Protein AF-A0A959RFS2-F1 (afdb_monomer_lite)

Radius of gyration: 27.94 Å; chains: 1; bounding box: 86×37×96 Å

Sequence (293 aa):
MKIFIYIFVFTWFYTNIFSKDNPEEFFAKGEKYYQEGNYKKAYSVFEKFLKKFPNDEGYPKAFYNTGIISLKISDTIKAESIFKNILNSNFNDLEGSGKDIMDNPYTLYKHNSSRILSEIYFNRKNYNKALDYLKISDEKFKFYADCANAAVEYDIETAISFSKCYSALGDTNKAIEVLMPYVFPVLFGGVKEAVNNLVPLLKSKYGEDEFKKEVKLMIDNIYFDKDYKKVFTKLFEKPILFKFNLDLDDMIFEGKINKNAVTEEEIKEYVKNKIQGYYFYRLANGAPEEHYK

Foldseek 3Di:
DVVVVVVVVVVVVVVPPDPPDDLVVLQVQLLVCVVVVVLVSSLVSLVVSCVVPVPDPCNLVSLLVNLVSCVSVVVLVVNLVSLVVQLVDPDDQADQQLPGPGDARTVLSNLVSLQVQLVSCVVVLVLVSSVVSLCCNPPPSDDDHPDPQVVVQVLLVSLCSQLSSCVSVVNLVSSLVSLVQLLFDPPYPNSLVSLVSNLVSLCVVQNLVVQLVQLVQFLVAWDAPPVNQWIWGDRPNHIHIDNDRPPVVVCVVVVQADPVDDDPVSVSVVVSVVSCLTPNSCVSVPHDPPPRD

Secondary structure (DSSP, 8-state):
--HHHHHHHHHHSSTTS--PPPHHHHHHHHHHHHHTT-HHHHHHHHHHHHHH-TTSTTHHHHHHHHHHHHHHTT-HHHHHHHHHHHHTS---TTSS---SSS-SSS--HHHHHHHHHHHHHHHTT-HHHHHHHHHIIIIIS----SSHHHHHHHHHHHHHHHHHHHHHTT-HHHHHHHHGGGSS--SSTTHHHHHHHHHHHHHHHH-HHHHHHHHHHHHH--EE-TTS--EEEEETTEEEEE-----HHHHHHTT-S-TT---HHHHHHHHHHHHHHSHHHHHHTT--GGG--

Structure (mmCIF, N/CA/C/O backbone):
data_AF-A0A959RFS2-F1
#
_entry.id   AF-A0A959RFS2-F1
#
loop_
_atom_site.group_PDB
_atom_site.id
_atom_site.type_symbol
_atom_site.label_atom_id
_atom_site.label_alt_id
_atom_site.label_comp_id
_atom_site.label_asym_id
_atom_site.label_entity_id
_atom_site.label_seq_id
_atom_site.pdbx_PDB_ins_code
_atom_site.Cartn_x
_atom_site.Cartn_y
_atom_site.Cartn_z
_atom_site.occupancy
_atom_site.B_iso_or_equiv
_atom_site.auth_seq_id
_atom_site.auth_comp_id
_atom_site.auth_asym_id
_atom_site.auth_atom_id
_atom_site.pdbx_PDB_model_num
ATOM 1 N N . MET A 1 1 ? 61.882 2.240 -48.862 1.00 53.94 1 MET A N 1
ATOM 2 C CA . MET A 1 1 ? 61.172 3.441 -48.357 1.00 53.94 1 MET A CA 1
ATOM 3 C C . MET A 1 1 ? 59.640 3.390 -48.479 1.00 53.94 1 MET A C 1
ATOM 5 O O . MET A 1 1 ? 58.987 4.065 -47.702 1.00 53.94 1 MET A O 1
ATOM 9 N N . LYS A 1 2 ? 59.033 2.587 -49.376 1.00 50.31 2 LYS A N 1
ATOM 10 C CA . LYS A 1 2 ? 57.557 2.477 -49.496 1.00 50.31 2 LYS A CA 1
ATOM 11 C C . LYS A 1 2 ? 56.881 1.449 -48.565 1.00 50.31 2 LYS A C 1
ATOM 13 O O . LYS A 1 2 ? 55.684 1.548 -48.342 1.00 50.31 2 LYS A O 1
ATOM 18 N N . ILE A 1 3 ? 57.633 0.508 -47.985 1.00 51.16 3 ILE A N 1
ATOM 19 C CA . ILE A 1 3 ? 57.099 -0.528 -47.071 1.00 51.16 3 ILE A CA 1
ATOM 20 C C . ILE A 1 3 ? 56.907 0.002 -45.636 1.00 51.16 3 ILE A C 1
ATOM 22 O O . ILE A 1 3 ? 55.970 -0.392 -44.952 1.00 51.16 3 ILE A O 1
ATOM 26 N N . PHE A 1 4 ? 57.720 0.972 -45.205 1.00 45.00 4 PHE A N 1
ATOM 27 C CA . PHE A 1 4 ? 57.617 1.564 -43.862 1.00 45.00 4 PHE A CA 1
ATOM 28 C C . PHE A 1 4 ? 56.397 2.485 -43.677 1.00 45.00 4 PHE A C 1
ATOM 30 O O . PHE A 1 4 ? 55.923 2.644 -42.558 1.00 45.00 4 PHE A O 1
ATOM 37 N N . ILE A 1 5 ? 55.848 3.044 -44.762 1.00 50.84 5 ILE A N 1
ATOM 38 C CA . ILE A 1 5 ? 54.656 3.910 -44.707 1.00 50.84 5 ILE A CA 1
ATOM 39 C C . ILE A 1 5 ? 53.376 3.080 -44.505 1.00 50.84 5 ILE A C 1
ATOM 41 O O . ILE A 1 5 ? 52.460 3.527 -43.823 1.00 50.84 5 ILE A O 1
ATOM 45 N N . TYR A 1 6 ? 53.326 1.840 -45.003 1.00 47.84 6 TYR A N 1
ATOM 46 C CA . TYR A 1 6 ? 52.157 0.970 -44.821 1.00 47.84 6 TYR A CA 1
ATOM 47 C C . TYR A 1 6 ? 52.022 0.429 -43.392 1.00 47.84 6 TYR A C 1
ATOM 49 O O . TYR A 1 6 ? 50.905 0.288 -42.905 1.00 47.84 6 TYR A O 1
ATOM 57 N N . ILE A 1 7 ? 53.135 0.197 -42.690 1.00 50.34 7 ILE A N 1
ATOM 58 C CA . ILE A 1 7 ? 53.109 -0.275 -41.295 1.00 50.34 7 ILE A CA 1
ATOM 59 C C . ILE A 1 7 ? 52.640 0.840 -40.343 1.00 50.34 7 ILE A C 1
ATOM 61 O O . ILE A 1 7 ? 51.939 0.561 -39.375 1.00 50.34 7 ILE A O 1
ATOM 65 N N . PHE A 1 8 ? 52.932 2.109 -40.652 1.00 46.00 8 PHE A N 1
ATOM 66 C CA . PHE A 1 8 ? 52.516 3.246 -39.821 1.00 46.00 8 PHE A CA 1
ATOM 67 C C . PHE A 1 8 ? 51.038 3.639 -40.001 1.00 46.00 8 PHE A C 1
ATOM 69 O O . PHE A 1 8 ? 50.417 4.151 -39.075 1.00 46.00 8 PHE A O 1
ATOM 76 N N . VAL A 1 9 ? 50.437 3.355 -41.162 1.00 48.47 9 VAL A N 1
ATOM 77 C CA . VAL A 1 9 ? 48.984 3.528 -41.372 1.00 48.47 9 VAL A CA 1
ATOM 78 C C . VAL A 1 9 ? 48.189 2.364 -40.759 1.00 48.47 9 VAL A C 1
ATOM 80 O O . VAL A 1 9 ? 47.038 2.542 -40.367 1.00 48.47 9 VAL A O 1
ATOM 83 N N . PHE A 1 10 ? 48.812 1.193 -40.584 1.00 46.19 10 PHE A N 1
ATOM 84 C CA . PHE A 1 10 ? 48.167 0.032 -39.966 1.00 46.19 10 PHE A CA 1
ATOM 85 C C . PHE A 1 10 ? 48.081 0.125 -38.434 1.00 46.19 10 PHE A C 1
ATOM 87 O O . PHE A 1 10 ? 47.145 -0.407 -37.846 1.00 46.19 10 PHE A O 1
ATOM 94 N N . THR A 1 11 ? 48.987 0.846 -37.766 1.00 48.50 11 THR A N 1
ATOM 95 C CA . THR A 1 11 ? 48.913 1.062 -36.308 1.00 48.50 11 THR A CA 1
ATOM 96 C C . THR A 1 11 ? 48.027 2.243 -35.902 1.00 48.50 11 THR A C 1
ATOM 98 O O . THR A 1 11 ? 47.567 2.279 -34.764 1.00 48.50 11 THR A O 1
ATOM 101 N N . TRP A 1 12 ? 47.702 3.164 -36.818 1.00 43.41 12 TRP A N 1
ATOM 102 C CA . TRP A 1 12 ? 46.775 4.276 -36.543 1.00 43.41 12 TRP A CA 1
ATOM 103 C C . TRP A 1 12 ? 45.292 3.911 -36.732 1.00 43.41 12 TRP A C 1
ATOM 105 O O . TRP A 1 12 ? 44.413 4.612 -36.235 1.00 43.41 12 TRP A O 1
ATOM 115 N N . PHE A 1 13 ? 45.005 2.775 -37.379 1.00 44.03 13 PHE A N 1
ATOM 116 C CA . PHE A 1 13 ? 43.647 2.226 -37.480 1.00 44.03 13 PHE A CA 1
ATOM 117 C C . PHE A 1 13 ? 43.274 1.247 -36.355 1.00 44.03 13 PHE A C 1
ATOM 119 O O . PHE A 1 13 ? 42.097 0.931 -36.204 1.00 44.03 13 PHE A O 1
ATOM 126 N N . TYR A 1 14 ? 44.226 0.806 -35.524 1.00 47.19 14 TYR A N 1
ATOM 127 C CA . TYR A 1 14 ? 43.937 -0.115 -34.414 1.00 47.19 14 TYR A CA 1
ATOM 128 C C . TYR A 1 14 ? 43.588 0.570 -33.089 1.00 47.19 14 TYR A C 1
ATOM 130 O O . TYR A 1 14 ? 42.998 -0.068 -32.223 1.00 47.19 14 TYR A O 1
ATOM 138 N N . THR A 1 15 ? 43.874 1.861 -32.917 1.00 46.16 15 THR A N 1
ATOM 139 C CA . THR A 1 15 ? 43.533 2.574 -31.672 1.00 46.16 15 THR A CA 1
ATOM 140 C C . THR A 1 15 ? 42.135 3.199 -31.675 1.00 46.16 15 THR A C 1
ATOM 142 O O . THR A 1 15 ? 41.775 3.869 -30.714 1.00 46.16 15 THR A O 1
ATOM 145 N N . ASN A 1 16 ? 41.322 2.957 -32.713 1.00 51.84 16 ASN A N 1
ATOM 146 C CA . ASN A 1 16 ? 39.941 3.456 -32.812 1.00 51.84 16 ASN A CA 1
ATOM 147 C C . ASN A 1 16 ? 38.870 2.356 -32.912 1.00 51.84 16 ASN A C 1
ATOM 149 O O . ASN A 1 16 ? 37.719 2.649 -33.231 1.00 51.84 16 ASN A O 1
ATOM 153 N N . ILE A 1 17 ? 39.205 1.088 -32.659 1.00 49.59 17 ILE A N 1
ATOM 154 C CA . ILE A 1 17 ? 38.281 -0.022 -32.913 1.00 49.59 17 ILE A CA 1
ATOM 155 C C . ILE A 1 17 ? 38.055 -0.821 -31.620 1.00 49.59 17 ILE A C 1
ATOM 157 O O . ILE A 1 17 ? 38.876 -1.632 -31.207 1.00 49.59 17 ILE A O 1
ATOM 161 N N . PHE A 1 18 ? 36.888 -0.540 -31.025 1.00 49.00 18 PHE A N 1
ATOM 162 C CA . PHE A 1 18 ? 36.245 -1.131 -29.843 1.00 49.00 18 PHE A CA 1
ATOM 163 C C . PHE A 1 18 ? 36.788 -0.707 -28.470 1.00 49.00 18 PHE A C 1
ATOM 165 O O . PHE A 1 18 ? 37.430 -1.486 -27.770 1.00 49.00 18 PHE A O 1
ATOM 172 N N . SER A 1 19 ? 36.358 0.463 -27.975 1.00 55.91 19 SER A N 1
ATOM 173 C CA . SER A 1 19 ? 36.001 0.506 -26.551 1.00 55.91 19 SER A CA 1
ATOM 174 C C . SER A 1 19 ? 34.889 -0.530 -26.368 1.00 55.91 19 SER A C 1
ATOM 176 O O . SER A 1 19 ? 33.782 -0.340 -26.877 1.00 55.91 19 SER A O 1
ATOM 178 N N . LYS A 1 20 ? 35.197 -1.677 -25.758 1.00 73.31 20 LYS A N 1
ATOM 179 C CA . LYS A 1 20 ? 34.189 -2.690 -25.435 1.00 73.31 20 LYS A CA 1
ATOM 180 C C . LYS A 1 20 ? 33.104 -1.987 -24.618 1.00 73.31 20 LYS A C 1
ATOM 182 O O . LYS A 1 20 ? 33.427 -1.422 -23.579 1.00 73.31 20 LYS A O 1
ATOM 187 N N . ASP A 1 21 ? 31.868 -1.947 -25.122 1.00 82.94 21 ASP A N 1
ATOM 188 C CA . ASP A 1 21 ? 30.769 -1.311 -24.393 1.00 82.94 21 ASP A CA 1
ATOM 189 C C . ASP A 1 21 ? 30.720 -1.900 -22.972 1.00 82.94 21 ASP A C 1
ATOM 191 O O . ASP A 1 21 ? 30.699 -3.125 -22.817 1.00 82.94 21 ASP A O 1
ATOM 195 N N . ASN A 1 22 ? 30.723 -1.039 -21.954 1.00 90.00 22 ASN A N 1
ATOM 196 C CA . ASN A 1 22 ? 30.722 -1.449 -20.554 1.00 90.00 22 ASN A CA 1
ATOM 197 C C . ASN A 1 22 ? 29.287 -1.384 -19.985 1.00 90.00 22 ASN A C 1
ATOM 199 O O . ASN A 1 22 ? 28.716 -0.289 -19.958 1.00 90.00 22 ASN A O 1
ATOM 203 N N . PRO A 1 23 ? 28.691 -2.507 -19.537 1.00 93.50 23 PRO A N 1
ATOM 204 C CA . PRO A 1 23 ? 27.371 -2.519 -18.903 1.00 93.50 23 PRO A CA 1
ATOM 205 C C . PRO A 1 23 ? 27.237 -1.489 -17.777 1.00 93.50 23 PRO A C 1
ATOM 207 O O . PRO A 1 23 ? 26.264 -0.734 -17.750 1.00 93.50 23 PRO A O 1
ATOM 210 N N . GLU A 1 24 ? 28.247 -1.384 -16.913 1.00 92.56 24 GLU A N 1
ATOM 211 C CA . GLU A 1 24 ? 28.250 -0.482 -15.758 1.00 92.56 24 GLU A CA 1
ATOM 212 C C . GLU A 1 24 ? 28.134 0.992 -16.182 1.00 92.56 24 GLU A C 1
ATOM 214 O O . GLU A 1 24 ? 27.333 1.747 -15.631 1.00 92.56 24 GLU A O 1
ATOM 219 N N . GLU A 1 25 ? 28.847 1.398 -17.238 1.00 93.81 25 GLU A N 1
ATOM 220 C CA . GLU A 1 25 ? 28.769 2.764 -17.774 1.00 93.81 25 GLU A CA 1
ATOM 221 C C . GLU A 1 25 ? 27.387 3.087 -18.345 1.00 93.81 25 GLU A C 1
ATOM 223 O O . GLU A 1 25 ? 26.877 4.198 -18.174 1.00 93.81 25 GLU A O 1
ATOM 228 N N . PHE A 1 26 ? 26.761 2.128 -19.035 1.00 94.88 26 PHE A N 1
ATOM 229 C CA . PHE A 1 26 ? 25.394 2.296 -19.525 1.00 94.88 26 PHE A CA 1
ATOM 230 C C . PHE A 1 26 ? 24.415 2.430 -18.361 1.00 94.88 26 PHE A C 1
ATOM 232 O O . PHE A 1 26 ? 23.542 3.299 -18.403 1.00 94.88 26 PHE A O 1
ATOM 239 N N . PHE A 1 27 ? 24.575 1.608 -17.327 1.00 93.81 27 PHE A N 1
ATOM 240 C CA . PHE A 1 27 ? 23.719 1.627 -16.152 1.00 93.81 27 PHE A CA 1
ATOM 241 C C . PHE A 1 27 ? 23.809 2.971 -15.417 1.00 93.81 27 PHE A C 1
ATOM 243 O O . PHE A 1 27 ? 22.811 3.690 -15.328 1.00 93.81 27 PHE A O 1
ATOM 250 N N . ALA A 1 28 ? 25.022 3.379 -15.029 1.00 94.38 28 ALA A N 1
ATOM 251 C CA . ALA A 1 28 ? 25.282 4.638 -14.330 1.00 94.38 28 ALA A CA 1
ATOM 252 C C . ALA A 1 28 ? 24.814 5.860 -15.137 1.00 94.38 28 ALA A C 1
ATOM 254 O O . ALA A 1 28 ? 24.261 6.822 -14.598 1.00 94.38 28 ALA A O 1
ATOM 255 N N . LYS A 1 29 ? 24.972 5.831 -16.467 1.00 96.38 29 LYS A N 1
ATOM 256 C CA . LYS A 1 29 ? 24.465 6.893 -17.346 1.00 96.38 29 LYS A CA 1
ATOM 257 C C . LYS A 1 29 ? 22.937 6.961 -17.358 1.00 96.38 29 LYS A C 1
ATOM 259 O O . LYS A 1 29 ? 22.380 8.059 -17.419 1.00 96.38 29 LYS A O 1
ATOM 264 N N . GLY A 1 30 ? 22.262 5.813 -17.337 1.00 96.12 30 GLY A N 1
ATOM 265 C CA . GLY A 1 30 ? 20.807 5.734 -17.240 1.00 96.12 30 GLY A CA 1
ATOM 266 C C . GLY A 1 30 ? 20.296 6.340 -15.934 1.00 96.12 30 GLY A C 1
ATOM 267 O O . GLY A 1 30 ? 19.391 7.175 -15.961 1.00 96.12 30 GLY A O 1
ATOM 268 N N . GLU A 1 31 ? 20.924 5.988 -14.813 1.00 94.50 31 GLU A N 1
ATOM 269 C CA . GLU A 1 31 ? 20.594 6.513 -13.482 1.00 94.50 31 GLU A CA 1
ATOM 270 C C . GLU A 1 31 ? 20.847 8.008 -13.363 1.00 94.50 31 GLU A C 1
ATOM 272 O O . GLU A 1 31 ? 19.974 8.741 -12.901 1.00 94.50 31 GLU A O 1
ATOM 277 N N . LYS A 1 32 ? 21.986 8.491 -13.868 1.00 96.00 32 LYS A N 1
ATOM 278 C CA . LYS A 1 32 ? 22.279 9.924 -13.903 1.00 96.00 32 LYS A CA 1
ATOM 279 C C . LYS A 1 32 ? 21.185 10.698 -14.637 1.00 96.00 32 LYS A C 1
ATOM 281 O O . LYS A 1 32 ? 20.670 11.682 -14.114 1.00 96.00 32 LYS A O 1
ATOM 286 N N . TYR A 1 33 ? 20.776 10.240 -15.823 1.00 97.94 33 TYR A N 1
ATOM 287 C CA . TYR A 1 33 ? 19.675 10.892 -16.534 1.00 97.94 33 TYR A CA 1
ATOM 288 C C . TYR A 1 33 ? 18.350 10.811 -15.778 1.00 97.94 33 TYR A C 1
ATOM 290 O O . TYR A 1 33 ? 17.553 11.740 -15.882 1.00 97.94 33 TYR A O 1
ATOM 298 N N . TYR A 1 34 ? 18.094 9.730 -15.040 1.00 96.12 34 TYR A N 1
ATOM 299 C CA . TYR A 1 34 ? 16.904 9.623 -14.202 1.00 96.12 34 TYR A CA 1
ATOM 300 C C . TYR A 1 34 ? 16.919 10.650 -13.063 1.00 96.12 34 TYR A C 1
ATOM 302 O O . TYR A 1 34 ? 15.935 11.366 -12.889 1.00 96.12 34 TYR A O 1
ATOM 310 N N . GLN A 1 35 ? 18.040 10.772 -12.346 1.00 94.75 35 GLN A N 1
ATOM 311 C CA . GLN A 1 35 ? 18.232 11.733 -11.252 1.00 94.75 35 GLN A CA 1
ATOM 312 C C . GLN A 1 35 ? 18.125 13.188 -11.732 1.00 94.75 35 GLN A C 1
ATOM 314 O O . GLN A 1 35 ? 17.550 14.028 -11.048 1.00 94.75 35 GLN A O 1
ATOM 319 N N . GLU A 1 36 ? 18.598 13.481 -12.947 1.00 97.12 36 GLU A N 1
ATOM 320 C CA . GLU A 1 36 ? 18.431 14.783 -13.613 1.00 97.12 36 GLU A CA 1
ATOM 321 C C . GLU A 1 36 ? 16.986 15.042 -14.105 1.00 97.12 36 GLU A C 1
ATOM 323 O O . GLU A 1 36 ? 16.716 16.067 -14.733 1.00 97.12 36 GLU A O 1
ATOM 328 N N . GLY A 1 37 ? 16.051 14.105 -13.898 1.00 96.44 37 GLY A N 1
ATOM 329 C CA . GLY A 1 37 ? 14.672 14.180 -14.393 1.00 96.44 37 GLY A CA 1
ATOM 330 C C . GLY A 1 37 ? 14.541 13.990 -15.910 1.00 96.44 37 GLY A C 1
ATOM 331 O O . GLY A 1 37 ? 13.466 14.166 -16.487 1.00 96.44 37 GLY A O 1
ATOM 332 N N . ASN A 1 38 ? 15.621 13.608 -16.596 1.00 98.12 38 ASN A N 1
ATOM 333 C CA . ASN A 1 38 ? 15.653 13.396 -18.038 1.00 98.12 38 ASN A CA 1
ATOM 334 C C . ASN A 1 38 ? 15.189 11.983 -18.423 1.00 98.12 38 ASN A C 1
ATOM 336 O O . ASN A 1 38 ? 15.914 11.195 -19.038 1.00 98.12 38 ASN A O 1
ATOM 340 N N . TYR A 1 39 ? 13.940 11.667 -18.081 1.00 97.81 39 TYR A N 1
ATOM 341 C CA . TYR A 1 39 ? 13.386 10.317 -18.180 1.00 97.81 39 TYR A CA 1
ATOM 342 C C . TYR A 1 39 ? 13.433 9.726 -19.594 1.00 97.81 39 TYR A C 1
ATOM 344 O O . TYR A 1 39 ? 13.711 8.543 -19.751 1.00 97.81 39 TYR A O 1
ATOM 352 N N . LYS A 1 40 ? 13.246 10.532 -20.650 1.00 98.12 40 LYS A N 1
ATOM 353 C CA . LYS A 1 40 ? 13.347 10.048 -22.042 1.00 98.12 40 LYS A CA 1
ATOM 354 C C . LYS A 1 40 ? 14.772 9.618 -22.410 1.00 98.12 40 LYS A C 1
ATOM 356 O O . LYS A 1 40 ? 14.946 8.625 -23.117 1.00 98.12 40 LYS A O 1
ATOM 361 N N . LYS A 1 41 ? 15.796 10.340 -21.936 1.00 98.25 41 LYS A N 1
ATOM 362 C CA . LYS A 1 41 ? 17.196 9.940 -22.147 1.00 98.25 41 LYS A CA 1
ATOM 363 C C . LYS A 1 41 ? 17.550 8.720 -21.306 1.00 98.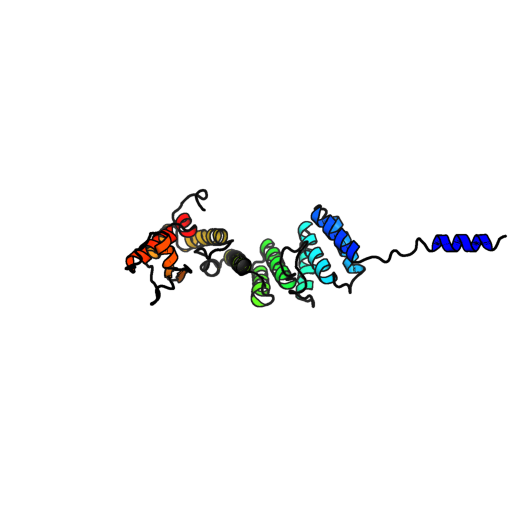25 41 LYS A C 1
ATOM 365 O O . LYS A 1 41 ? 18.147 7.797 -21.852 1.00 98.25 41 LYS A O 1
ATOM 370 N N . ALA A 1 42 ? 17.128 8.681 -20.040 1.00 98.06 42 ALA A N 1
ATOM 371 C CA . ALA A 1 42 ? 17.293 7.512 -19.175 1.00 98.06 42 ALA A CA 1
ATOM 372 C C . ALA A 1 42 ? 16.686 6.262 -19.828 1.00 98.06 42 ALA A C 1
ATOM 374 O O . ALA A 1 42 ? 17.368 5.255 -20.004 1.00 98.06 42 ALA A O 1
ATOM 375 N N . TYR A 1 43 ? 15.445 6.381 -20.308 1.00 98.06 43 TYR A N 1
ATOM 376 C CA . TYR A 1 43 ? 14.738 5.342 -21.047 1.00 98.06 43 TYR A CA 1
ATOM 377 C C . TYR A 1 43 ? 15.551 4.845 -22.255 1.00 98.06 43 TYR A C 1
ATOM 379 O O . TYR A 1 43 ? 15.781 3.647 -22.403 1.00 98.06 43 TYR A O 1
ATOM 387 N N . SER A 1 44 ? 16.051 5.758 -23.099 1.00 98.06 44 SER A N 1
ATOM 388 C CA . SER A 1 44 ? 16.858 5.380 -24.266 1.00 98.06 44 SER A CA 1
ATOM 389 C C . SER A 1 44 ? 18.161 4.665 -23.893 1.00 98.06 44 SER A C 1
ATOM 391 O O . SER A 1 44 ? 18.613 3.807 -24.655 1.00 98.06 44 SER A O 1
ATOM 393 N N . VAL A 1 45 ? 18.785 5.025 -22.769 1.00 98.06 45 VAL A N 1
ATOM 394 C CA . VAL A 1 45 ? 20.022 4.391 -22.301 1.00 98.06 45 VAL A CA 1
ATOM 395 C C . VAL A 1 45 ? 19.741 2.987 -21.769 1.00 98.06 45 VAL A C 1
ATOM 397 O O . VAL A 1 45 ? 20.400 2.047 -22.213 1.00 98.06 45 VAL A O 1
ATOM 400 N N . PHE A 1 46 ? 18.729 2.816 -20.915 1.00 97.69 46 PHE A N 1
ATOM 401 C CA . PHE A 1 46 ? 18.362 1.494 -20.405 1.00 97.69 46 PHE A CA 1
ATOM 402 C C . PHE A 1 46 ? 17.837 0.565 -21.506 1.00 97.69 46 PHE A C 1
ATOM 404 O O . PHE A 1 46 ? 18.192 -0.609 -21.527 1.00 97.69 46 PHE A O 1
ATOM 411 N N . GLU A 1 47 ? 17.099 1.067 -22.500 1.00 97.62 47 GLU A N 1
ATOM 412 C CA . GLU A 1 47 ? 16.687 0.229 -23.634 1.00 97.62 47 GLU A CA 1
ATOM 413 C C . GLU A 1 47 ? 17.897 -0.282 -24.441 1.00 97.62 47 GLU A C 1
ATOM 415 O O . GLU A 1 47 ? 17.905 -1.420 -24.914 1.00 97.62 47 GLU A O 1
ATOM 420 N N . LYS A 1 48 ? 18.954 0.533 -24.577 1.00 97.38 48 LYS A N 1
ATOM 421 C CA . LYS A 1 48 ? 20.217 0.095 -25.193 1.00 97.38 48 LYS A CA 1
ATOM 422 C C . LYS A 1 48 ? 20.946 -0.925 -24.323 1.00 97.38 48 LYS A C 1
ATOM 424 O O . LYS A 1 48 ? 21.451 -1.896 -24.881 1.00 97.38 48 LYS A O 1
ATOM 429 N N . PHE A 1 49 ? 20.972 -0.730 -23.004 1.00 97.31 49 PHE A N 1
ATOM 430 C CA . PHE A 1 49 ? 21.540 -1.693 -22.058 1.00 97.31 49 PHE A CA 1
ATOM 431 C C . PHE A 1 49 ? 20.878 -3.067 -22.230 1.00 97.31 49 PHE A C 1
ATOM 433 O O . PHE A 1 49 ? 21.561 -4.041 -22.529 1.00 97.31 49 PHE A O 1
ATOM 440 N N . LEU A 1 50 ? 19.543 -3.125 -22.172 1.00 97.31 50 LEU A N 1
ATOM 441 C CA . LEU A 1 50 ? 18.771 -4.370 -22.279 1.00 97.31 50 LEU A CA 1
ATOM 442 C C . LEU A 1 50 ? 18.990 -5.108 -23.608 1.00 97.31 50 LEU A C 1
ATOM 444 O O . LEU A 1 50 ? 18.893 -6.331 -23.660 1.00 97.31 50 LEU A O 1
ATOM 448 N N . LYS A 1 51 ? 19.283 -4.375 -24.689 1.00 97.12 51 LYS A N 1
ATOM 449 C CA . LYS A 1 51 ? 19.588 -4.950 -26.008 1.00 97.12 51 LYS A CA 1
ATOM 450 C C . LYS A 1 51 ? 21.027 -5.451 -26.122 1.00 97.12 51 LYS A C 1
ATOM 452 O O . LYS A 1 51 ? 21.254 -6.480 -26.749 1.00 97.12 51 LYS A O 1
ATOM 457 N N . LYS A 1 52 ? 21.996 -4.708 -25.579 1.00 96.38 52 LYS A N 1
ATOM 458 C CA . LYS A 1 52 ? 23.427 -5.031 -25.695 1.00 96.38 52 LYS A CA 1
ATOM 459 C C . LYS A 1 52 ? 23.883 -6.084 -24.688 1.00 96.38 52 LYS A C 1
ATOM 461 O O . LYS A 1 52 ? 24.787 -6.853 -24.996 1.00 96.38 52 LYS A O 1
ATOM 466 N N . PHE A 1 53 ? 23.252 -6.125 -23.518 1.00 96.25 53 PHE A N 1
ATOM 467 C CA . PHE A 1 53 ? 23.699 -6.911 -22.372 1.00 96.25 53 PHE A CA 1
ATOM 468 C C . PHE A 1 53 ? 22.579 -7.813 -21.817 1.00 96.25 53 PHE A C 1
ATOM 470 O O . PHE A 1 53 ? 22.221 -7.709 -20.647 1.00 96.25 53 PHE A O 1
ATOM 477 N N . PRO A 1 54 ? 21.987 -8.708 -22.635 1.00 96.38 54 PRO A N 1
ATOM 478 C CA . PRO A 1 54 ? 20.831 -9.512 -22.222 1.00 96.38 54 PRO A CA 1
ATOM 479 C C . PRO A 1 54 ? 21.132 -10.554 -21.129 1.00 96.38 54 PRO A C 1
ATOM 481 O O . PRO A 1 54 ? 20.202 -11.045 -20.502 1.00 96.38 54 PRO A O 1
ATOM 484 N N . ASN A 1 55 ? 22.407 -10.895 -20.914 1.00 94.69 55 ASN A N 1
ATOM 485 C CA . ASN A 1 55 ? 22.856 -11.887 -19.926 1.00 94.69 55 ASN A CA 1
ATOM 486 C C . ASN A 1 55 ? 23.630 -11.253 -18.757 1.00 94.69 55 ASN A C 1
ATOM 488 O O . ASN A 1 55 ? 24.298 -11.964 -18.012 1.00 94.69 55 ASN A O 1
ATOM 492 N N . ASP A 1 56 ? 23.621 -9.925 -18.655 1.00 94.69 56 ASP A N 1
ATOM 493 C CA . ASP A 1 56 ? 24.328 -9.201 -17.602 1.00 94.69 56 ASP A CA 1
ATOM 494 C C . ASP A 1 56 ? 23.566 -9.262 -16.275 1.00 94.69 56 ASP A C 1
ATOM 496 O O . ASP A 1 56 ? 22.333 -9.284 -16.261 1.00 94.69 56 ASP A O 1
ATOM 500 N N . GLU A 1 57 ? 24.290 -9.271 -15.158 1.00 91.50 57 GLU A N 1
ATOM 501 C CA . GLU A 1 57 ? 23.696 -9.321 -13.818 1.00 91.50 57 GLU A CA 1
ATOM 502 C C . GLU A 1 57 ? 22.820 -8.098 -13.506 1.00 91.50 57 GLU A C 1
ATOM 504 O O . GLU A 1 57 ? 21.851 -8.205 -12.761 1.00 91.50 57 GLU A O 1
ATOM 509 N N . GLY A 1 58 ? 23.086 -6.949 -14.136 1.00 91.69 58 GLY A N 1
ATOM 510 C CA . GLY A 1 58 ? 22.265 -5.746 -14.032 1.00 91.69 58 GLY A CA 1
ATOM 511 C C . GLY A 1 58 ? 20.980 -5.790 -14.865 1.00 91.69 58 GLY A C 1
ATOM 512 O O . GLY A 1 58 ? 20.172 -4.861 -14.781 1.00 91.69 58 GLY A O 1
ATOM 513 N N . TYR A 1 59 ? 20.751 -6.836 -15.671 1.00 95.25 59 TYR A N 1
ATOM 514 C CA . TYR A 1 59 ? 19.577 -6.939 -16.544 1.00 95.25 59 TYR A CA 1
ATOM 515 C C . TYR A 1 59 ? 18.241 -6.849 -15.792 1.00 95.25 59 TYR A C 1
ATOM 517 O O . TYR A 1 59 ? 17.420 -6.015 -16.190 1.00 95.25 59 TYR A O 1
ATOM 525 N N . PRO A 1 60 ? 17.994 -7.607 -14.700 1.00 95.12 60 PRO A N 1
ATOM 526 C CA . PRO A 1 60 ? 16.753 -7.493 -13.935 1.00 95.12 60 PRO A CA 1
ATOM 527 C C . PRO A 1 60 ? 16.492 -6.066 -13.449 1.00 95.12 60 PRO A C 1
ATOM 529 O O . PRO A 1 60 ? 15.402 -5.518 -13.650 1.00 95.12 60 PRO A O 1
ATOM 532 N N . LYS A 1 61 ? 17.532 -5.420 -12.907 1.00 93.44 61 LYS A N 1
ATOM 533 C CA . LYS A 1 61 ? 17.476 -4.044 -12.405 1.00 93.44 61 LYS A CA 1
ATOM 534 C C . LYS A 1 61 ? 17.191 -3.040 -13.519 1.00 93.44 61 LYS A C 1
ATOM 536 O O . LYS A 1 61 ? 16.288 -2.218 -13.381 1.00 93.44 61 LYS A O 1
ATOM 541 N N . ALA A 1 62 ? 17.894 -3.131 -14.649 1.00 94.94 62 ALA A N 1
ATOM 542 C CA . ALA A 1 62 ? 17.664 -2.272 -15.812 1.00 94.94 62 ALA A CA 1
ATOM 543 C C . ALA A 1 62 ? 16.246 -2.448 -16.374 1.00 94.94 62 ALA A C 1
ATOM 545 O O . ALA A 1 62 ? 15.603 -1.473 -16.779 1.00 94.94 62 ALA A O 1
ATOM 546 N N . PHE A 1 63 ? 15.739 -3.683 -16.385 1.00 97.38 63 PHE A N 1
ATOM 547 C CA . PHE A 1 63 ? 14.417 -4.005 -16.908 1.00 97.38 63 PHE A CA 1
ATOM 548 C C . PHE A 1 63 ? 13.318 -3.413 -16.025 1.00 97.38 63 PHE A C 1
ATOM 550 O O . PHE A 1 63 ? 12.427 -2.725 -16.526 1.00 97.38 63 PHE A O 1
ATOM 557 N N . TYR A 1 64 ? 13.434 -3.581 -14.707 1.00 96.19 64 TYR A N 1
ATOM 558 C CA . TYR A 1 64 ? 12.546 -2.941 -13.740 1.00 96.19 64 TYR A CA 1
ATOM 559 C C . TYR A 1 64 ? 12.606 -1.407 -13.821 1.00 96.19 64 TYR A C 1
ATOM 561 O O . TYR A 1 64 ? 11.566 -0.757 -13.958 1.00 96.19 64 TYR A O 1
ATOM 569 N N . ASN A 1 65 ? 13.810 -0.822 -13.838 1.00 95.25 65 ASN A N 1
ATOM 570 C CA . ASN A 1 65 ? 14.009 0.626 -13.961 1.00 95.25 65 ASN A CA 1
ATOM 571 C C . ASN A 1 65 ? 13.356 1.181 -15.232 1.00 95.25 65 ASN A C 1
ATOM 573 O O . ASN A 1 65 ? 12.750 2.250 -15.206 1.00 95.25 65 ASN A O 1
ATOM 577 N N . THR A 1 66 ? 13.402 0.435 -16.336 1.00 97.31 66 THR A N 1
ATOM 578 C CA . THR A 1 66 ? 12.714 0.803 -17.581 1.00 97.31 66 THR A CA 1
ATOM 579 C C . THR A 1 66 ? 11.194 0.875 -17.391 1.00 97.31 66 THR A C 1
ATOM 581 O O . THR A 1 66 ? 10.553 1.771 -17.945 1.00 97.31 66 THR A O 1
ATOM 584 N N . GLY A 1 67 ? 10.607 -0.009 -16.578 1.00 97.56 67 GLY A N 1
ATOM 585 C CA . GLY A 1 67 ? 9.195 0.045 -16.186 1.00 97.56 67 GLY A CA 1
ATOM 586 C C . GLY A 1 67 ? 8.856 1.304 -15.384 1.00 97.56 67 GLY A C 1
ATOM 587 O O . GLY A 1 67 ? 7.919 2.022 -15.734 1.00 97.56 67 GLY A O 1
ATOM 588 N N . ILE A 1 68 ? 9.667 1.632 -14.373 1.00 96.75 68 ILE A N 1
ATOM 589 C CA . ILE A 1 68 ? 9.507 2.853 -13.559 1.00 96.75 68 ILE A CA 1
ATOM 590 C C . ILE A 1 68 ? 9.629 4.112 -14.418 1.00 96.75 68 ILE A C 1
ATOM 592 O O . ILE A 1 68 ? 8.790 5.011 -14.356 1.00 96.75 68 ILE A O 1
ATOM 596 N N . ILE A 1 69 ? 10.641 4.164 -15.279 1.00 97.25 69 ILE A N 1
ATOM 597 C CA . ILE A 1 69 ? 10.846 5.278 -16.204 1.00 97.25 69 ILE A CA 1
ATOM 598 C C . ILE A 1 69 ? 9.666 5.407 -17.169 1.00 97.25 69 ILE A C 1
ATOM 600 O O . ILE A 1 69 ? 9.243 6.526 -17.457 1.00 97.25 69 ILE A O 1
ATOM 604 N N . SER A 1 70 ? 9.101 4.285 -17.630 1.00 98.12 70 SER A N 1
ATOM 605 C CA . SER A 1 70 ? 7.912 4.279 -18.492 1.00 98.12 70 SER A CA 1
ATOM 606 C C . SER A 1 70 ? 6.716 4.952 -17.806 1.00 98.12 70 SER A C 1
ATOM 608 O O . SER A 1 70 ? 6.019 5.738 -18.446 1.00 98.12 70 SER A O 1
ATOM 610 N N . LEU A 1 71 ? 6.527 4.755 -16.494 1.00 97.25 71 LEU A N 1
ATOM 611 C CA . LEU A 1 71 ? 5.523 5.500 -15.721 1.00 97.25 71 LEU A CA 1
ATOM 612 C C . LEU A 1 71 ? 5.824 7.001 -15.667 1.00 97.25 71 LEU A C 1
ATOM 614 O O . LEU A 1 71 ? 4.922 7.808 -15.876 1.00 97.25 71 LEU A O 1
ATOM 618 N N . LYS A 1 72 ? 7.086 7.392 -15.435 1.00 97.00 72 LYS A N 1
ATOM 619 C CA . LYS A 1 72 ? 7.495 8.810 -15.367 1.00 97.00 72 LYS A CA 1
ATOM 620 C C . LYS A 1 72 ? 7.307 9.564 -16.687 1.00 97.00 72 LYS A C 1
ATOM 622 O O . LYS A 1 72 ? 7.133 10.778 -16.670 1.00 97.00 72 LYS A O 1
ATOM 627 N N . ILE A 1 73 ? 7.321 8.865 -17.823 1.00 97.38 73 ILE A N 1
ATOM 628 C CA . ILE A 1 73 ? 7.001 9.432 -19.147 1.00 97.38 73 ILE A CA 1
ATOM 629 C C . ILE A 1 73 ? 5.537 9.212 -19.565 1.00 97.38 73 ILE A C 1
ATOM 631 O O . ILE A 1 73 ? 5.198 9.457 -20.722 1.00 97.38 73 ILE A O 1
ATOM 635 N N . SER A 1 74 ? 4.682 8.757 -18.644 1.00 96.94 74 SER A N 1
ATOM 636 C CA . SER A 1 74 ? 3.256 8.467 -18.850 1.00 96.94 74 SER A CA 1
ATOM 637 C C . SER A 1 74 ? 2.945 7.351 -19.860 1.00 96.94 74 SER A C 1
ATOM 639 O O . SER A 1 74 ? 1.797 7.197 -20.279 1.00 96.94 74 SER A O 1
ATOM 641 N N . ASP A 1 75 ? 3.925 6.516 -20.216 1.00 97.81 75 ASP A N 1
ATOM 642 C CA . ASP A 1 75 ? 3.723 5.323 -21.043 1.00 97.81 75 ASP A CA 1
ATOM 643 C C . ASP A 1 75 ? 3.280 4.137 -20.171 1.00 97.81 75 ASP A C 1
ATOM 645 O O . ASP A 1 75 ? 4.014 3.182 -19.895 1.00 97.81 75 ASP A O 1
ATOM 649 N N . THR A 1 76 ? 2.038 4.223 -19.689 1.00 97.56 76 THR A N 1
ATOM 650 C CA . THR A 1 76 ? 1.467 3.218 -18.777 1.00 97.56 76 THR A CA 1
ATOM 651 C C . THR A 1 76 ? 1.236 1.860 -19.443 1.00 97.56 76 THR A C 1
ATOM 653 O O . THR A 1 76 ? 1.203 0.846 -18.751 1.00 97.56 76 THR A O 1
ATOM 656 N N . ILE A 1 77 ? 1.084 1.811 -20.773 1.00 98.06 77 ILE A N 1
ATOM 657 C CA . ILE A 1 77 ? 0.924 0.556 -21.527 1.00 98.06 77 ILE A CA 1
ATOM 658 C C . ILE A 1 77 ? 2.240 -0.219 -21.508 1.00 98.06 77 ILE A C 1
ATOM 660 O O . ILE A 1 77 ? 2.264 -1.420 -21.230 1.00 98.06 77 ILE A O 1
ATOM 664 N N . LYS A 1 78 ? 3.350 0.475 -21.759 1.00 98.06 78 LYS A N 1
ATOM 665 C CA . LYS A 1 78 ? 4.677 -0.126 -21.701 1.00 98.06 78 LYS A CA 1
ATOM 666 C C . LYS A 1 78 ? 5.065 -0.537 -20.293 1.00 98.06 78 LYS A C 1
ATOM 668 O O . LYS A 1 78 ? 5.545 -1.654 -20.114 1.00 98.06 78 LYS A O 1
ATOM 673 N N . ALA A 1 79 ? 4.816 0.331 -19.313 1.00 98.38 79 ALA A N 1
ATOM 674 C CA . ALA A 1 79 ? 5.040 0.017 -17.908 1.00 98.38 79 ALA A CA 1
ATOM 675 C C . ALA A 1 79 ? 4.305 -1.273 -17.511 1.00 98.38 79 ALA A C 1
ATOM 677 O O . ALA A 1 79 ? 4.922 -2.208 -17.011 1.00 98.38 79 ALA A O 1
ATOM 678 N N . GLU A 1 80 ? 3.009 -1.373 -17.825 1.00 98.62 80 GLU A N 1
ATOM 679 C CA . GLU A 1 80 ? 2.211 -2.573 -17.562 1.00 98.62 80 GLU A CA 1
ATOM 680 C C . GLU A 1 80 ? 2.811 -3.830 -18.210 1.00 98.62 80 GLU A C 1
ATOM 682 O O . GLU A 1 80 ? 2.906 -4.870 -17.558 1.00 98.62 80 GLU A O 1
ATOM 687 N N . SER A 1 81 ? 3.222 -3.744 -19.479 1.00 98.56 81 SER A N 1
ATOM 688 C CA . SER A 1 81 ? 3.850 -4.865 -20.190 1.00 98.56 81 SER A CA 1
ATOM 689 C C . SER A 1 81 ? 5.139 -5.324 -19.501 1.00 98.56 81 SER A C 1
ATOM 691 O O . SER A 1 81 ? 5.317 -6.514 -19.241 1.00 98.56 81 SER A O 1
ATOM 693 N N . ILE A 1 82 ? 6.011 -4.381 -19.133 1.00 98.56 82 ILE A N 1
ATOM 694 C CA . ILE A 1 82 ? 7.265 -4.661 -18.423 1.00 98.56 82 ILE A CA 1
ATOM 695 C C . ILE A 1 82 ? 6.984 -5.345 -17.085 1.00 98.56 82 ILE A C 1
ATOM 697 O O . ILE A 1 82 ? 7.512 -6.426 -16.834 1.00 98.56 82 ILE A O 1
ATOM 701 N N . PHE A 1 83 ? 6.114 -4.775 -16.251 1.00 98.56 83 PHE A N 1
ATOM 702 C CA . PHE A 1 83 ? 5.829 -5.335 -14.931 1.00 98.56 83 PHE A CA 1
ATOM 703 C C . PHE A 1 83 ? 5.167 -6.715 -15.017 1.00 98.56 83 PHE A C 1
ATOM 705 O O . PHE A 1 83 ? 5.521 -7.606 -14.250 1.00 98.56 83 PHE A O 1
ATOM 712 N N . LYS A 1 84 ? 4.296 -6.960 -16.005 1.00 98.56 84 LYS A N 1
ATOM 713 C CA . LYS A 1 84 ? 3.765 -8.308 -16.275 1.00 98.56 84 LYS A CA 1
ATOM 714 C C . LYS A 1 84 ? 4.853 -9.300 -16.680 1.00 98.56 84 LYS A C 1
ATOM 716 O O . LYS A 1 84 ? 4.790 -10.455 -16.267 1.00 98.56 84 LYS A O 1
ATOM 721 N N . ASN A 1 85 ? 5.843 -8.875 -17.462 1.00 98.44 85 ASN A N 1
ATOM 722 C CA . ASN A 1 85 ? 6.978 -9.730 -17.808 1.00 98.44 85 ASN A CA 1
ATOM 723 C C . ASN A 1 85 ? 7.825 -10.064 -16.573 1.00 98.44 85 ASN A C 1
ATOM 725 O O . ASN A 1 85 ? 8.231 -11.212 -16.422 1.00 98.44 85 ASN A O 1
ATOM 729 N N . ILE A 1 86 ? 8.017 -9.113 -15.654 1.00 97.94 86 ILE A N 1
ATOM 730 C CA . ILE A 1 86 ? 8.723 -9.353 -14.384 1.00 97.94 86 ILE A CA 1
ATOM 731 C C . ILE A 1 86 ? 8.010 -10.412 -13.538 1.00 97.94 86 ILE A C 1
ATOM 733 O O . ILE A 1 86 ? 8.657 -11.318 -13.019 1.00 97.94 86 ILE A O 1
ATOM 737 N N . LEU A 1 87 ? 6.675 -10.377 -13.452 1.00 97.56 87 LEU A N 1
ATOM 738 C CA . LEU A 1 87 ? 5.924 -11.399 -12.706 1.00 97.56 87 LEU A CA 1
ATOM 739 C C . LEU A 1 87 ? 6.112 -12.825 -13.251 1.00 97.56 87 LEU A C 1
ATOM 741 O O . LEU A 1 87 ? 5.933 -13.787 -12.503 1.00 97.56 87 LEU A O 1
ATOM 745 N N . ASN A 1 88 ?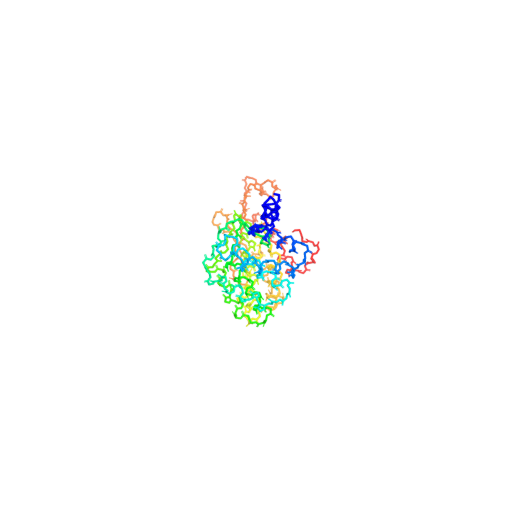 6.470 -12.957 -14.531 1.00 97.12 88 ASN A N 1
ATOM 746 C CA . ASN A 1 88 ? 6.694 -14.232 -15.214 1.00 97.12 88 ASN A CA 1
ATOM 747 C C . ASN A 1 88 ? 8.183 -14.583 -15.383 1.00 97.12 88 ASN A C 1
ATOM 749 O O . ASN A 1 88 ? 8.499 -15.587 -16.018 1.00 97.12 88 ASN A O 1
ATOM 753 N N . SER A 1 89 ? 9.100 -13.768 -14.856 1.00 96.38 89 SER A N 1
ATOM 754 C CA . SER A 1 89 ? 10.540 -13.979 -15.006 1.00 96.38 89 SER A CA 1
ATOM 755 C C . SER A 1 89 ? 11.138 -14.778 -13.843 1.00 96.38 89 SER A C 1
ATOM 757 O O . SER A 1 89 ? 10.520 -14.988 -12.794 1.00 96.38 89 SER A O 1
ATOM 759 N N . ASN A 1 90 ? 12.402 -15.168 -14.004 1.00 94.50 90 ASN A N 1
ATOM 760 C CA . ASN A 1 90 ? 13.209 -15.776 -12.946 1.00 94.50 90 ASN A CA 1
ATOM 761 C C . ASN A 1 90 ? 13.952 -14.737 -12.087 1.00 94.50 90 ASN A C 1
ATOM 763 O O . ASN A 1 90 ? 14.893 -15.103 -11.394 1.00 94.50 90 ASN A O 1
ATOM 767 N N . PHE A 1 91 ? 13.556 -13.457 -12.131 1.00 94.00 91 PHE A N 1
ATOM 768 C CA . PHE A 1 91 ? 14.189 -12.426 -11.303 1.00 94.00 91 PHE A CA 1
ATOM 769 C C . PHE A 1 91 ? 14.030 -12.765 -9.820 1.00 94.00 91 PHE A C 1
ATOM 771 O O . PHE A 1 91 ? 12.983 -13.28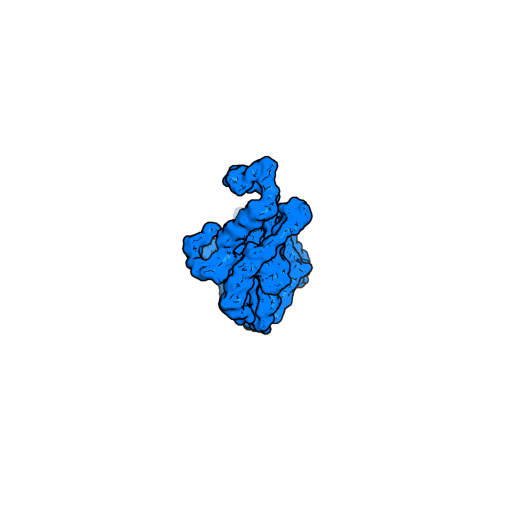3 -9.401 1.00 94.00 91 PHE A O 1
ATOM 778 N N . ASN A 1 92 ? 15.086 -12.493 -9.057 1.00 90.00 92 ASN A N 1
ATOM 779 C CA . ASN A 1 92 ? 15.160 -12.788 -7.638 1.00 90.00 92 ASN A CA 1
ATOM 780 C C . ASN A 1 92 ? 14.778 -11.543 -6.831 1.00 90.00 92 ASN A C 1
ATOM 782 O O . ASN A 1 92 ? 15.503 -10.558 -6.830 1.00 90.00 92 ASN A O 1
ATOM 786 N N . ASP A 1 93 ? 13.655 -11.598 -6.116 1.00 85.12 93 ASP A N 1
ATOM 787 C CA . ASP A 1 93 ? 13.147 -10.471 -5.317 1.00 85.12 93 ASP A CA 1
ATOM 788 C C . ASP A 1 93 ? 14.062 -10.083 -4.143 1.00 85.12 93 ASP A C 1
ATOM 790 O O . ASP A 1 93 ? 13.941 -8.982 -3.611 1.00 85.12 93 ASP A O 1
ATOM 794 N N . LEU A 1 94 ? 14.962 -10.976 -3.722 1.00 84.81 94 LEU A N 1
ATOM 795 C CA . LEU A 1 94 ? 15.844 -10.767 -2.573 1.00 84.81 94 LEU A CA 1
ATOM 796 C C . LEU A 1 94 ? 17.301 -10.497 -2.980 1.00 84.81 94 LEU A C 1
ATOM 798 O O . LEU A 1 94 ? 18.180 -10.501 -2.119 1.00 84.81 94 LEU A O 1
ATOM 802 N N . GLU A 1 95 ? 17.591 -10.303 -4.272 1.00 81.94 95 GLU A N 1
ATOM 803 C CA . GLU A 1 95 ? 18.957 -10.005 -4.714 1.00 81.94 95 GLU A CA 1
ATOM 804 C C . GLU A 1 95 ? 19.325 -8.538 -4.502 1.00 81.94 95 GLU A C 1
ATOM 806 O O . GLU A 1 95 ? 18.520 -7.654 -4.783 1.00 81.94 95 GLU A O 1
ATOM 811 N N . GLY A 1 96 ? 20.564 -8.300 -4.054 1.00 69.88 96 GLY A N 1
ATOM 812 C CA . GLY A 1 96 ? 21.169 -6.973 -3.941 1.00 69.88 96 GLY A CA 1
ATOM 813 C C . GLY A 1 96 ? 20.480 -6.031 -2.950 1.00 69.88 96 GLY A C 1
ATOM 814 O O . GLY A 1 96 ? 19.434 -6.328 -2.379 1.00 69.88 96 GLY A O 1
ATOM 815 N N . SER A 1 97 ? 21.080 -4.853 -2.755 1.00 62.34 97 SER A N 1
ATOM 816 C CA . SER A 1 97 ? 20.355 -3.741 -2.148 1.00 62.34 97 SER A CA 1
ATOM 817 C C . SER A 1 97 ? 19.521 -3.059 -3.219 1.00 62.34 97 SER A C 1
ATOM 819 O O . SER A 1 97 ? 20.080 -2.624 -4.230 1.00 62.34 97 SER A O 1
ATOM 821 N N . GLY A 1 98 ? 18.223 -2.896 -2.989 1.00 59.22 98 GLY A N 1
ATOM 822 C CA . GLY A 1 98 ? 17.339 -2.131 -3.864 1.00 59.22 98 GLY A CA 1
ATOM 823 C C . GLY A 1 98 ? 17.606 -0.627 -3.829 1.00 59.22 98 GLY A C 1
ATOM 824 O O . GLY A 1 98 ? 16.661 0.116 -3.990 1.00 59.22 98 GLY A O 1
ATOM 825 N N . LYS A 1 99 ? 18.843 -0.173 -3.593 1.00 59.19 99 LYS A N 1
ATOM 826 C CA . LYS A 1 99 ? 19.253 1.235 -3.659 1.00 59.19 99 LYS A CA 1
ATOM 827 C C . LYS A 1 99 ? 19.353 1.677 -5.129 1.00 59.19 99 LYS A C 1
ATOM 829 O O . LYS A 1 99 ? 19.528 0.831 -6.014 1.00 59.19 99 LYS A O 1
ATOM 834 N N . ASP A 1 100 ? 19.249 2.988 -5.356 1.00 68.62 100 ASP A N 1
ATOM 835 C CA . ASP A 1 100 ? 19.177 3.730 -6.633 1.00 68.62 100 ASP A CA 1
ATOM 836 C C . ASP A 1 100 ? 17.752 4.166 -7.022 1.00 68.62 100 ASP A C 1
ATOM 838 O O . ASP A 1 100 ? 17.101 4.865 -6.256 1.00 68.62 100 ASP A O 1
ATOM 842 N N . ILE A 1 101 ? 17.255 3.838 -8.224 1.00 75.31 101 ILE A N 1
ATOM 843 C CA . ILE A 1 101 ? 15.870 4.181 -8.628 1.00 75.31 101 ILE A CA 1
ATOM 844 C C . ILE A 1 101 ? 14.838 3.467 -7.739 1.00 75.31 101 ILE A C 1
ATOM 846 O O . ILE A 1 101 ? 13.721 3.956 -7.564 1.00 75.31 101 ILE A O 1
ATOM 850 N N . MET A 1 102 ? 15.210 2.305 -7.203 1.00 68.38 102 MET A N 1
ATOM 851 C CA . MET A 1 102 ? 14.457 1.607 -6.170 1.00 68.38 102 MET A CA 1
ATOM 852 C C . MET A 1 102 ? 14.843 2.204 -4.807 1.00 68.38 102 MET A C 1
ATOM 854 O O . MET A 1 102 ? 15.993 2.584 -4.600 1.00 68.38 102 MET A O 1
ATOM 858 N N . ASP A 1 103 ? 13.874 2.346 -3.907 1.00 59.28 103 ASP A N 1
ATOM 859 C CA . ASP A 1 103 ? 14.067 2.917 -2.568 1.00 59.28 103 ASP A CA 1
ATOM 860 C C . ASP A 1 103 ? 13.710 1.862 -1.512 1.00 59.28 103 ASP A C 1
ATOM 862 O O . ASP A 1 103 ? 12.740 1.988 -0.771 1.00 59.28 103 ASP A O 1
ATOM 866 N N . ASN A 1 104 ? 14.410 0.721 -1.537 1.00 60.88 104 ASN A N 1
ATOM 867 C CA . ASN A 1 104 ? 14.153 -0.386 -0.612 1.00 60.88 104 ASN A CA 1
ATOM 868 C C . ASN A 1 104 ? 15.447 -1.167 -0.295 1.00 60.88 104 ASN A C 1
ATOM 870 O O . ASN A 1 104 ? 16.322 -1.272 -1.161 1.00 60.88 104 ASN A O 1
ATOM 874 N N . PRO A 1 105 ? 15.615 -1.730 0.921 1.00 61.38 105 PRO A N 1
ATOM 875 C CA . PRO A 1 105 ? 16.740 -2.613 1.239 1.00 61.38 105 PRO A CA 1
ATOM 876 C C . PRO A 1 105 ? 16.883 -3.814 0.295 1.00 61.38 105 PRO A C 1
ATOM 878 O O . PRO A 1 105 ? 18.008 -4.255 0.093 1.00 61.38 105 PRO A O 1
ATOM 881 N N . TYR A 1 106 ? 15.805 -4.290 -0.334 1.00 74.44 106 TYR A N 1
ATOM 882 C CA . TYR A 1 106 ? 15.807 -5.371 -1.326 1.00 74.44 106 TYR A CA 1
ATOM 883 C C . TYR A 1 106 ? 15.185 -4.908 -2.642 1.00 74.44 106 TYR A C 1
ATOM 885 O O . TYR A 1 106 ? 14.429 -3.941 -2.692 1.00 74.44 106 TYR A O 1
ATOM 893 N N . THR A 1 107 ? 15.491 -5.600 -3.736 1.00 84.00 107 THR A N 1
ATOM 894 C CA . THR A 1 107 ? 14.963 -5.241 -5.061 1.00 84.00 107 THR A CA 1
ATOM 895 C C . THR A 1 107 ? 13.454 -5.463 -5.181 1.00 84.00 107 THR A C 1
ATOM 897 O O . THR A 1 107 ? 12.767 -4.652 -5.807 1.00 84.00 107 THR A O 1
ATOM 900 N N . LEU A 1 108 ? 12.924 -6.526 -4.560 1.00 91.25 108 LEU A N 1
ATOM 901 C CA . LEU A 1 108 ? 11.493 -6.842 -4.466 1.00 91.25 108 LEU A CA 1
ATOM 902 C C . LEU A 1 108 ? 10.769 -6.720 -5.818 1.00 91.25 108 LEU A C 1
ATOM 904 O O . LEU A 1 108 ? 9.661 -6.190 -5.904 1.00 91.25 108 LEU A O 1
ATOM 908 N N . TYR A 1 109 ? 11.405 -7.177 -6.901 1.00 93.69 109 TYR A N 1
ATOM 909 C CA . TYR A 1 109 ? 10.952 -6.907 -8.264 1.00 93.69 109 TYR A CA 1
ATOM 910 C C . TYR A 1 109 ? 9.501 -7.315 -8.508 1.00 93.69 109 TYR A C 1
ATOM 912 O O . TYR A 1 109 ? 8.719 -6.508 -9.016 1.00 93.69 109 TYR A O 1
ATOM 920 N N . LYS A 1 110 ? 9.112 -8.546 -8.169 1.00 95.88 110 LYS A N 1
ATOM 921 C CA . LYS A 1 110 ? 7.767 -9.075 -8.436 1.00 95.88 110 LYS A CA 1
ATOM 922 C C . LYS A 1 110 ? 6.741 -8.519 -7.463 1.00 95.88 110 LYS A C 1
ATOM 924 O O . LYS A 1 110 ? 5.621 -8.207 -7.881 1.00 95.88 110 LYS A O 1
ATOM 929 N N . HIS A 1 111 ? 7.131 -8.335 -6.207 1.00 94.88 111 HIS A N 1
ATOM 930 C CA . HIS A 1 111 ? 6.337 -7.621 -5.216 1.00 94.88 111 HIS A CA 1
ATOM 931 C C . HIS A 1 111 ? 5.960 -6.211 -5.702 1.00 94.88 111 HIS A C 1
ATOM 933 O O . HIS A 1 111 ? 4.781 -5.909 -5.911 1.00 94.88 111 HIS A O 1
ATOM 939 N N . ASN A 1 112 ? 6.966 -5.380 -5.987 1.00 94.19 112 ASN A N 1
ATOM 940 C CA . ASN A 1 112 ? 6.791 -4.001 -6.431 1.00 94.19 112 ASN A CA 1
ATOM 941 C C . ASN A 1 112 ? 6.070 -3.927 -7.783 1.00 94.19 112 ASN A C 1
ATOM 943 O O . ASN A 1 112 ? 5.184 -3.099 -7.978 1.00 94.19 112 ASN A O 1
ATOM 947 N N . SER A 1 113 ? 6.374 -4.841 -8.711 1.00 97.12 113 SER A N 1
ATOM 948 C CA . SER A 1 113 ? 5.666 -4.934 -9.996 1.00 97.12 113 SER A CA 1
ATOM 949 C C . SER A 1 113 ? 4.175 -5.205 -9.805 1.00 97.12 113 SER A C 1
ATOM 951 O O . SER A 1 113 ? 3.346 -4.587 -10.471 1.00 97.12 113 SER A O 1
ATOM 953 N N . SER A 1 114 ? 3.812 -6.100 -8.884 1.00 97.75 114 SER A N 1
ATOM 954 C CA . SER A 1 114 ? 2.410 -6.388 -8.558 1.00 97.75 114 SER A CA 1
ATOM 955 C C . SER A 1 114 ? 1.737 -5.175 -7.909 1.00 97.75 114 SER A C 1
ATOM 957 O O . SER A 1 114 ? 0.621 -4.815 -8.285 1.00 97.75 114 SER A O 1
ATOM 959 N N . ARG A 1 115 ? 2.443 -4.470 -7.015 1.00 96.94 115 ARG A N 1
ATOM 960 C CA . ARG A 1 115 ? 1.962 -3.227 -6.393 1.00 96.94 115 ARG A CA 1
ATOM 961 C C . ARG A 1 115 ? 1.644 -2.149 -7.425 1.00 96.94 115 ARG A C 1
ATOM 963 O O . ARG A 1 115 ? 0.536 -1.610 -7.432 1.00 96.94 115 ARG A O 1
ATOM 970 N N . ILE A 1 116 ? 2.575 -1.911 -8.339 1.00 97.31 116 ILE A N 1
ATOM 971 C CA . ILE A 1 116 ? 2.434 -0.941 -9.424 1.00 97.31 116 ILE A CA 1
ATOM 972 C C . ILE A 1 116 ? 1.318 -1.347 -10.391 1.00 97.31 116 ILE A C 1
ATOM 974 O O . ILE A 1 116 ? 0.515 -0.510 -10.800 1.00 97.31 116 ILE A O 1
ATOM 978 N N . LEU A 1 117 ? 1.221 -2.629 -10.755 1.00 98.62 117 LEU A N 1
ATOM 979 C CA . LEU A 1 117 ? 0.133 -3.115 -11.605 1.00 98.62 117 LEU A CA 1
ATOM 980 C C . LEU A 1 117 ? -1.228 -2.867 -10.953 1.00 98.62 117 LEU A C 1
ATOM 982 O O . LEU A 1 117 ? -2.145 -2.405 -11.634 1.00 98.62 117 LEU A O 1
ATOM 986 N N . SER A 1 118 ? -1.351 -3.096 -9.644 1.00 98.50 118 SER A N 1
ATOM 987 C CA . SER A 1 118 ? -2.563 -2.741 -8.909 1.00 98.50 118 SER A CA 1
ATOM 988 C C . SER A 1 118 ? -2.907 -1.260 -9.067 1.00 98.50 118 SER A C 1
ATOM 990 O O . SER A 1 118 ? -4.046 -0.935 -9.394 1.00 98.50 118 SER A O 1
ATOM 992 N N . GLU A 1 119 ? -1.941 -0.360 -8.882 1.00 98.06 119 GLU A N 1
ATOM 993 C CA . GLU A 1 119 ? -2.152 1.084 -9.031 1.00 98.06 119 GLU A CA 1
ATOM 994 C C . GLU A 1 119 ? -2.567 1.469 -10.462 1.00 98.06 119 GLU A C 1
ATOM 996 O O . GLU A 1 119 ? -3.543 2.197 -10.655 1.00 98.06 119 GLU A O 1
ATOM 1001 N N . ILE A 1 120 ? -1.899 0.921 -11.486 1.00 98.38 120 ILE A N 1
ATOM 1002 C CA . ILE A 1 120 ? -2.257 1.134 -12.899 1.00 98.38 120 ILE A CA 1
ATOM 1003 C C . ILE A 1 120 ? -3.720 0.747 -13.142 1.00 98.38 120 ILE A C 1
ATOM 1005 O O . ILE A 1 120 ? -4.473 1.498 -13.771 1.00 98.38 120 ILE A O 1
ATOM 1009 N N . TYR A 1 121 ? -4.142 -0.423 -12.658 1.00 98.75 121 TYR A N 1
ATOM 1010 C CA . TYR A 1 121 ? -5.513 -0.895 -12.844 1.00 98.75 121 TYR A CA 1
ATOM 1011 C C . TYR A 1 121 ? -6.527 -0.111 -12.009 1.00 98.75 121 TYR A C 1
ATOM 1013 O O . TYR A 1 121 ? -7.624 0.157 -12.505 1.00 98.75 121 TYR A O 1
ATOM 1021 N N . PHE A 1 122 ? -6.153 0.327 -10.806 1.00 98.50 122 PHE A N 1
ATOM 1022 C CA . PHE A 1 122 ? -6.976 1.195 -9.971 1.00 98.50 122 PHE A CA 1
ATOM 1023 C C . PHE A 1 122 ? -7.248 2.534 -10.666 1.00 98.50 122 PHE A C 1
ATOM 1025 O O . PHE A 1 122 ? -8.403 2.938 -10.802 1.00 98.50 122 PHE A O 1
ATOM 1032 N N . ASN A 1 123 ? -6.208 3.171 -11.212 1.00 97.75 123 ASN A N 1
ATOM 1033 C CA . ASN A 1 123 ? -6.313 4.435 -11.950 1.00 97.75 123 ASN A CA 1
ATOM 1034 C C . ASN A 1 123 ? -7.151 4.300 -13.231 1.00 97.75 123 ASN A C 1
ATOM 1036 O O . ASN A 1 123 ? -7.835 5.236 -13.645 1.00 97.75 123 ASN A O 1
ATOM 1040 N N . ARG A 1 124 ? -7.170 3.108 -13.835 1.00 98.06 124 ARG A N 1
ATOM 1041 C CA . ARG A 1 124 ? -8.058 2.762 -14.960 1.00 98.06 124 ARG A CA 1
ATOM 1042 C C . ARG A 1 124 ? -9.467 2.348 -14.527 1.00 98.06 124 ARG A C 1
ATOM 1044 O O . ARG A 1 124 ? -10.241 1.888 -15.364 1.00 98.06 124 ARG A O 1
ATOM 1051 N N . LYS A 1 125 ? -9.803 2.493 -13.242 1.00 98.38 125 LYS A N 1
ATOM 1052 C CA . LYS A 1 125 ? -11.083 2.101 -12.632 1.00 98.38 125 LYS A CA 1
ATOM 1053 C C . LYS A 1 125 ? -11.414 0.610 -12.767 1.00 98.38 125 LYS A C 1
ATOM 1055 O O . LYS A 1 125 ? -12.563 0.205 -12.620 1.00 98.38 125 LYS A O 1
ATOM 1060 N N . ASN A 1 126 ? -10.414 -0.229 -13.038 1.00 98.50 126 ASN A N 1
ATOM 1061 C CA . ASN A 1 126 ? -10.565 -1.679 -13.049 1.00 98.50 126 ASN A CA 1
ATOM 1062 C C . ASN A 1 126 ? -10.201 -2.239 -11.669 1.00 98.50 126 ASN A C 1
ATOM 1064 O O . ASN A 1 126 ? -9.139 -2.831 -11.467 1.00 98.50 126 ASN A O 1
ATOM 1068 N N . TYR A 1 127 ? -11.094 -2.011 -10.711 1.00 98.50 127 TYR A N 1
ATOM 1069 C CA . TYR A 1 127 ? -10.847 -2.294 -9.298 1.00 98.50 127 TYR A CA 1
ATOM 1070 C C . TYR A 1 127 ? -10.714 -3.788 -8.984 1.00 98.50 127 TYR A C 1
ATOM 1072 O O . TYR A 1 127 ? -9.952 -4.140 -8.092 1.00 98.50 127 TYR A O 1
ATOM 1080 N N . ASN A 1 128 ? -11.368 -4.674 -9.747 1.00 98.50 128 ASN A N 1
ATOM 1081 C CA . ASN A 1 128 ? -11.173 -6.120 -9.590 1.00 98.50 128 ASN A CA 1
ATOM 1082 C C . ASN A 1 128 ? -9.739 -6.530 -9.929 1.00 98.50 128 ASN A C 1
ATOM 1084 O O . ASN A 1 128 ? -9.080 -7.165 -9.116 1.00 98.50 128 ASN A O 1
ATOM 1088 N N . LYS A 1 129 ? -9.209 -6.089 -11.079 1.00 98.44 129 LYS A N 1
ATOM 1089 C CA . LYS A 1 129 ? -7.810 -6.382 -11.422 1.00 98.44 129 LYS A CA 1
ATOM 1090 C C . LYS A 1 129 ? -6.833 -5.720 -10.459 1.00 98.44 129 LYS A C 1
ATOM 1092 O O . LYS A 1 129 ? -5.806 -6.313 -10.147 1.00 98.44 129 LYS A O 1
ATOM 1097 N N . ALA A 1 130 ? -7.139 -4.507 -9.995 1.00 98.69 130 ALA A N 1
ATOM 1098 C CA . ALA A 1 130 ? -6.328 -3.856 -8.972 1.00 98.69 130 ALA A CA 1
ATOM 1099 C C . ALA A 1 130 ? -6.239 -4.730 -7.712 1.00 98.69 130 ALA A C 1
ATOM 1101 O O . ALA A 1 130 ? -5.146 -5.035 -7.240 1.00 98.69 130 ALA A O 1
ATOM 1102 N N . LEU A 1 131 ? -7.390 -5.219 -7.244 1.00 98.31 131 LEU A N 1
ATOM 1103 C CA . LEU A 1 131 ? -7.498 -6.115 -6.101 1.00 98.31 131 LEU A CA 1
ATOM 1104 C C . LEU A 1 131 ? -6.762 -7.450 -6.318 1.00 98.31 131 LEU A C 1
ATOM 1106 O O . LEU A 1 131 ? -6.114 -7.941 -5.397 1.00 98.31 131 LEU A O 1
ATOM 1110 N N . ASP A 1 132 ? -6.819 -8.025 -7.519 1.00 98.19 132 ASP A N 1
ATOM 1111 C CA . ASP A 1 132 ? -6.093 -9.259 -7.841 1.00 98.19 132 ASP A CA 1
ATOM 1112 C C . ASP A 1 132 ? -4.575 -9.059 -7.729 1.00 98.19 132 ASP A C 1
ATOM 1114 O O . ASP A 1 132 ? -3.882 -9.861 -7.105 1.00 98.19 132 ASP A O 1
ATOM 1118 N N . TYR A 1 133 ? -4.047 -7.957 -8.270 1.00 98.56 133 TYR A N 1
ATOM 1119 C CA . TYR A 1 133 ? -2.620 -7.646 -8.160 1.00 98.56 133 TYR A CA 1
ATOM 1120 C C . TYR A 1 133 ? -2.193 -7.276 -6.733 1.00 98.56 133 TYR A C 1
ATOM 1122 O O . TYR A 1 133 ? -1.099 -7.659 -6.321 1.00 98.56 133 TYR A O 1
ATOM 1130 N N . LEU A 1 134 ? -3.064 -6.615 -5.961 1.00 97.00 134 LEU A N 1
ATOM 1131 C CA . LEU A 1 134 ? -2.906 -6.412 -4.515 1.00 97.00 134 LEU A CA 1
ATOM 1132 C C . LEU A 1 134 ? -2.686 -7.735 -3.776 1.00 97.00 134 LEU A C 1
ATOM 1134 O O . LEU A 1 134 ? -1.729 -7.851 -3.013 1.00 97.00 134 LEU A O 1
ATOM 1138 N N . LYS A 1 135 ? -3.527 -8.737 -4.043 1.00 96.81 135 LYS A N 1
ATOM 1139 C CA . LYS A 1 135 ? -3.399 -10.071 -3.441 1.00 96.81 135 LYS A CA 1
ATOM 1140 C C . LYS A 1 135 ? -2.135 -10.784 -3.896 1.00 96.81 135 LYS A C 1
ATOM 1142 O O . LYS A 1 135 ? -1.467 -11.413 -3.090 1.00 96.81 135 LYS A O 1
ATOM 1147 N N . ILE A 1 136 ? -1.750 -10.648 -5.166 1.00 96.25 136 ILE A N 1
ATOM 1148 C CA . ILE A 1 136 ? -0.505 -11.246 -5.667 1.00 96.25 136 ILE A CA 1
ATOM 1149 C C . ILE A 1 136 ? 0.716 -10.699 -4.905 1.00 96.25 136 ILE A C 1
ATOM 1151 O O . ILE A 1 136 ? 1.565 -11.489 -4.493 1.00 96.25 136 ILE A O 1
ATOM 1155 N N . SER A 1 137 ? 0.809 -9.384 -4.678 1.00 94.88 137 SER A N 1
ATOM 1156 C CA . SER A 1 137 ? 1.898 -8.813 -3.862 1.00 94.88 137 SER A CA 1
ATOM 1157 C C . SER A 1 137 ? 1.843 -9.231 -2.392 1.00 94.88 137 SER A C 1
ATOM 1159 O O . SER A 1 137 ? 2.887 -9.365 -1.769 1.00 94.88 137 SER A O 1
ATOM 1161 N N . ASP A 1 138 ? 0.652 -9.425 -1.829 1.00 92.38 138 ASP A N 1
ATOM 1162 C CA . ASP A 1 138 ? 0.488 -9.690 -0.394 1.00 92.38 138 ASP A CA 1
ATOM 1163 C C . ASP A 1 138 ? 0.656 -11.179 -0.040 1.00 92.38 138 ASP A C 1
ATOM 1165 O O . ASP A 1 138 ? 1.252 -11.549 0.969 1.00 92.38 138 ASP A O 1
ATOM 1169 N N . GLU A 1 139 ? 0.184 -12.067 -0.914 1.00 92.06 139 GLU A N 1
ATOM 1170 C CA . GLU A 1 139 ? 0.133 -13.505 -0.650 1.00 92.06 139 GLU A CA 1
ATOM 1171 C C . GLU A 1 139 ? 1.278 -14.263 -1.330 1.00 92.06 139 GLU A C 1
ATOM 1173 O O . GLU A 1 139 ? 1.853 -15.179 -0.734 1.00 92.06 139 GLU A O 1
ATOM 1178 N N . LYS A 1 140 ? 1.618 -13.895 -2.576 1.00 93.75 140 LYS A N 1
ATOM 1179 C CA . LYS A 1 140 ? 2.559 -14.649 -3.420 1.00 93.75 140 LYS A CA 1
ATOM 1180 C C . LYS A 1 140 ? 3.974 -14.080 -3.394 1.00 93.75 140 LYS A C 1
ATOM 1182 O O . LYS A 1 140 ? 4.926 -14.843 -3.251 1.00 93.75 140 LYS A O 1
ATOM 1187 N N . PHE A 1 141 ? 4.120 -12.769 -3.556 1.00 92.12 141 PHE A N 1
ATOM 1188 C CA . PHE A 1 141 ? 5.420 -12.092 -3.590 1.00 92.12 141 PHE A CA 1
ATOM 1189 C C . PHE A 1 141 ? 5.553 -11.186 -2.377 1.00 92.12 141 PHE A C 1
ATOM 1191 O O . PHE A 1 141 ? 5.508 -9.975 -2.521 1.00 92.12 141 PHE A O 1
ATOM 1198 N N . LYS A 1 142 ? 5.629 -11.775 -1.183 1.00 88.94 142 LYS A N 1
ATOM 1199 C CA . LYS A 1 142 ? 5.531 -11.041 0.084 1.00 88.94 142 LYS A CA 1
ATOM 1200 C C . LYS A 1 142 ? 6.587 -9.950 0.216 1.00 88.94 142 LYS A C 1
ATOM 1202 O O . LYS A 1 142 ? 7.735 -10.135 -0.183 1.00 88.94 142 LYS A O 1
ATOM 1207 N N . PHE A 1 143 ? 6.184 -8.843 0.830 1.00 89.69 143 PHE A N 1
ATOM 1208 C CA . PHE A 1 143 ? 7.113 -7.804 1.245 1.00 89.69 143 PHE A CA 1
ATOM 1209 C C . PHE A 1 143 ? 8.114 -8.363 2.256 1.00 89.69 143 PHE A C 1
ATOM 1211 O O . PHE A 1 143 ? 7.750 -9.145 3.138 1.00 89.69 143 PHE A O 1
ATOM 1218 N N . TYR A 1 144 ? 9.368 -7.942 2.136 1.00 86.56 144 TYR A N 1
ATOM 1219 C CA . TYR A 1 144 ? 10.403 -8.246 3.108 1.00 86.56 144 TYR A CA 1
ATOM 1220 C C . TYR A 1 144 ? 11.082 -6.943 3.522 1.00 86.56 144 TYR A C 1
ATOM 1222 O O . TYR A 1 144 ? 11.582 -6.201 2.678 1.00 86.56 144 TYR A O 1
ATOM 1230 N N . ALA A 1 145 ? 11.124 -6.696 4.829 1.00 84.38 145 ALA A N 1
ATOM 1231 C CA . ALA A 1 145 ? 11.848 -5.589 5.435 1.00 84.38 145 ALA A CA 1
ATOM 1232 C C . ALA A 1 145 ? 12.850 -6.108 6.466 1.00 84.38 145 ALA A C 1
ATOM 1234 O O . ALA A 1 145 ? 12.636 -7.131 7.115 1.00 84.38 145 ALA A O 1
ATOM 1235 N N . ASP A 1 146 ? 13.936 -5.362 6.629 1.00 82.12 146 ASP A N 1
ATOM 1236 C CA . ASP A 1 146 ? 14.966 -5.584 7.643 1.00 82.12 146 ASP A CA 1
ATOM 1237 C C . ASP A 1 146 ? 14.603 -4.976 9.009 1.00 82.12 146 ASP A C 1
ATOM 1239 O O . ASP A 1 146 ? 15.171 -5.361 10.032 1.00 82.12 146 ASP A O 1
ATOM 1243 N N . CYS A 1 147 ? 13.633 -4.058 9.046 1.00 82.19 147 CYS A N 1
ATOM 1244 C CA . CYS A 1 147 ? 13.159 -3.407 10.259 1.00 82.19 147 CYS A CA 1
ATOM 1245 C C . CYS A 1 147 ? 11.643 -3.561 10.451 1.00 82.19 147 CYS A C 1
ATOM 1247 O O . CYS A 1 147 ? 10.847 -3.466 9.515 1.00 82.19 147 CYS A O 1
ATOM 1249 N N . ALA A 1 148 ? 11.235 -3.762 11.710 1.00 80.56 148 ALA A N 1
ATOM 1250 C CA . ALA A 1 148 ? 9.827 -3.930 12.075 1.00 80.56 148 ALA A CA 1
ATOM 1251 C C . ALA A 1 148 ? 8.972 -2.704 11.710 1.00 80.56 148 ALA A C 1
ATOM 1253 O O . ALA A 1 148 ? 7.806 -2.854 11.360 1.00 80.56 148 ALA A O 1
ATOM 1254 N N . ASN A 1 149 ? 9.556 -1.503 11.746 1.00 79.62 149 ASN A N 1
ATOM 1255 C CA . ASN A 1 149 ? 8.851 -0.260 11.432 1.00 79.62 149 ASN A CA 1
ATOM 1256 C C . ASN A 1 149 ? 8.409 -0.225 9.966 1.00 79.62 149 ASN A C 1
ATOM 1258 O O . ASN A 1 149 ? 7.242 0.047 9.703 1.00 79.62 149 ASN A O 1
ATOM 1262 N N . ALA A 1 150 ? 9.310 -0.559 9.034 1.00 83.06 150 ALA A N 1
ATOM 1263 C CA . ALA A 1 150 ? 8.984 -0.601 7.609 1.00 83.06 150 ALA A CA 1
ATOM 1264 C C . ALA A 1 150 ? 7.970 -1.705 7.291 1.00 83.06 150 ALA A C 1
ATOM 1266 O O . ALA A 1 150 ? 7.108 -1.515 6.441 1.00 83.06 150 ALA A O 1
ATOM 1267 N N . ALA A 1 151 ? 8.026 -2.841 7.998 1.00 85.12 151 ALA A N 1
ATOM 1268 C CA . ALA A 1 151 ? 7.016 -3.888 7.858 1.00 85.12 151 ALA A CA 1
ATOM 1269 C C . ALA A 1 151 ? 5.615 -3.392 8.264 1.00 85.12 151 ALA A C 1
ATOM 1271 O O . ALA A 1 151 ? 4.655 -3.607 7.532 1.00 85.12 151 ALA A O 1
ATOM 1272 N N . VAL A 1 152 ? 5.493 -2.682 9.393 1.00 85.06 152 VAL A N 1
ATOM 1273 C CA . VAL A 1 152 ? 4.191 -2.156 9.836 1.00 85.06 152 VAL A CA 1
ATOM 1274 C C . VAL A 1 152 ? 3.687 -1.028 8.935 1.00 85.06 152 VAL A C 1
ATOM 1276 O O . VAL A 1 152 ? 2.496 -0.981 8.635 1.00 85.06 152 VAL A O 1
ATOM 1279 N N . GLU A 1 153 ? 4.566 -0.129 8.492 1.00 86.12 153 GLU A N 1
ATOM 1280 C CA . GLU A 1 153 ? 4.204 0.920 7.534 1.00 86.12 153 GLU A CA 1
ATOM 1281 C C . GLU A 1 153 ? 3.680 0.311 6.226 1.00 86.12 153 GLU A C 1
ATOM 1283 O O . GLU A 1 153 ? 2.597 0.676 5.766 1.00 86.12 153 GLU A O 1
ATOM 1288 N N . TYR A 1 154 ? 4.363 -0.714 5.710 1.00 88.75 154 TYR A N 1
ATOM 1289 C CA . TYR A 1 154 ? 3.916 -1.469 4.543 1.00 88.75 154 TYR A CA 1
ATOM 1290 C C . TYR A 1 154 ? 2.545 -2.142 4.748 1.00 88.75 154 TYR A C 1
ATOM 1292 O O . TYR A 1 154 ? 1.681 -2.082 3.865 1.00 88.75 154 TYR A O 1
ATOM 1300 N N . ASP A 1 155 ? 2.312 -2.767 5.906 1.00 90.38 155 ASP A N 1
ATOM 1301 C CA . ASP A 1 155 ? 1.024 -3.391 6.230 1.00 90.38 155 ASP A CA 1
ATOM 1302 C C . ASP A 1 155 ? -0.115 -2.353 6.208 1.00 90.38 155 ASP A C 1
ATOM 1304 O O . ASP A 1 155 ? -1.199 -2.610 5.674 1.00 90.38 155 ASP A O 1
ATOM 1308 N N . ILE A 1 156 ? 0.140 -1.152 6.739 1.00 91.75 156 ILE A N 1
ATOM 1309 C CA . ILE A 1 156 ? -0.818 -0.041 6.743 1.00 91.75 156 ILE A CA 1
ATOM 1310 C C . ILE A 1 156 ? -1.107 0.445 5.318 1.00 91.75 156 ILE A C 1
ATOM 1312 O O . ILE A 1 156 ? -2.273 0.574 4.935 1.00 91.75 156 ILE A O 1
ATOM 1316 N N . GLU A 1 157 ? -0.075 0.686 4.509 1.00 92.62 157 GLU A N 1
ATOM 1317 C CA . GLU A 1 157 ? -0.232 1.099 3.107 1.00 92.62 157 GLU A CA 1
ATOM 1318 C C . GLU A 1 157 ? -1.013 0.064 2.284 1.00 92.62 157 GLU A C 1
ATOM 1320 O O . GLU A 1 157 ? -1.882 0.401 1.464 1.00 92.62 157 GLU A O 1
ATOM 1325 N N . THR A 1 158 ? -0.749 -1.216 2.540 1.00 94.44 158 THR A N 1
ATOM 1326 C CA . THR A 1 158 ? -1.446 -2.338 1.912 1.00 94.44 158 THR A CA 1
ATOM 1327 C C . THR A 1 158 ? -2.918 -2.359 2.313 1.00 94.44 158 THR A C 1
ATOM 1329 O O . THR A 1 158 ? -3.789 -2.435 1.440 1.00 94.44 158 THR A O 1
ATOM 1332 N N . ALA A 1 159 ? -3.226 -2.194 3.601 1.00 96.06 159 ALA A N 1
ATOM 1333 C CA . ALA A 1 159 ? -4.596 -2.102 4.097 1.00 96.06 159 ALA A CA 1
ATOM 1334 C C . ALA A 1 159 ? -5.362 -0.912 3.500 1.00 96.06 159 ALA A C 1
ATOM 1336 O O . ALA A 1 159 ? -6.515 -1.060 3.084 1.00 96.06 159 ALA A O 1
ATOM 1337 N N . ILE A 1 160 ? -4.719 0.254 3.380 1.00 96.81 160 ILE A N 1
ATOM 1338 C CA . ILE A 1 160 ? -5.286 1.435 2.712 1.00 96.81 160 ILE A CA 1
ATOM 1339 C C . ILE A 1 160 ? -5.592 1.127 1.243 1.00 96.81 160 ILE A C 1
ATOM 1341 O O . ILE A 1 160 ? -6.678 1.447 0.756 1.00 96.81 160 ILE A O 1
ATOM 1345 N N . SER A 1 161 ? -4.676 0.468 0.535 1.00 97.75 161 SER A N 1
ATOM 1346 C CA . SER A 1 161 ? -4.861 0.098 -0.873 1.00 97.75 161 SER A CA 1
ATOM 1347 C C . SER A 1 161 ? -6.006 -0.903 -1.071 1.00 97.75 161 SER A C 1
ATOM 1349 O O . SER A 1 161 ? -6.839 -0.725 -1.967 1.00 97.75 161 SER A O 1
ATOM 1351 N N . PHE A 1 162 ? -6.108 -1.913 -0.200 1.00 98.50 162 PHE A N 1
ATOM 1352 C CA . PHE A 1 162 ? -7.255 -2.822 -0.157 1.00 98.50 162 PHE A CA 1
ATOM 1353 C C . PHE A 1 162 ? -8.556 -2.067 0.111 1.00 98.50 162 PHE A C 1
ATOM 1355 O O . PHE A 1 162 ? -9.539 -2.265 -0.603 1.00 98.50 162 PHE A O 1
ATOM 1362 N N . SER A 1 163 ? -8.557 -1.164 1.094 1.00 98.44 163 SER A N 1
ATOM 1363 C CA . SER A 1 163 ? -9.733 -0.375 1.459 1.00 98.44 163 SER A CA 1
ATOM 1364 C C . SER A 1 163 ? -10.231 0.488 0.304 1.00 98.44 163 SER A C 1
ATOM 1366 O O . SER A 1 163 ? -11.419 0.460 -0.019 1.00 98.44 163 SER A O 1
ATOM 1368 N N . LYS A 1 164 ? -9.317 1.174 -0.395 1.00 98.25 164 LYS A N 1
ATOM 1369 C CA . LYS A 1 164 ? -9.621 1.960 -1.600 1.00 98.25 164 LYS A CA 1
ATOM 1370 C C . LYS A 1 164 ? -10.273 1.091 -2.681 1.00 98.25 164 LYS A C 1
ATOM 1372 O O . LYS A 1 164 ? -11.284 1.497 -3.253 1.00 98.25 164 LYS A O 1
ATOM 1377 N N . CYS A 1 165 ? -9.754 -0.115 -2.934 1.00 98.44 165 CYS A N 1
ATOM 1378 C CA . CYS A 1 165 ? -10.342 -1.040 -3.909 1.00 98.44 165 CYS A CA 1
ATOM 1379 C C . CYS A 1 165 ? -11.729 -1.540 -3.487 1.00 98.44 165 CYS A C 1
ATOM 1381 O O . CYS A 1 165 ? -12.658 -1.496 -4.290 1.00 98.44 165 CYS A O 1
ATOM 1383 N N . TYR A 1 166 ? -11.890 -1.983 -2.237 1.00 98.62 166 TYR A N 1
ATOM 1384 C CA . TYR A 1 166 ? -13.179 -2.452 -1.726 1.00 98.62 166 TYR A CA 1
ATOM 1385 C C . TYR A 1 166 ? -14.235 -1.348 -1.739 1.00 98.62 166 TYR A C 1
ATOM 1387 O O . TYR A 1 166 ? -15.347 -1.575 -2.209 1.00 98.62 166 TYR A O 1
ATOM 1395 N N . SER A 1 167 ? -13.871 -0.139 -1.313 1.00 97.75 167 SER A N 1
ATOM 1396 C CA . SER A 1 167 ? -14.747 1.032 -1.354 1.00 97.75 167 SER A CA 1
ATOM 1397 C C . SER A 1 167 ? -15.193 1.350 -2.785 1.00 97.75 167 SER A C 1
ATOM 1399 O O . SER A 1 167 ? -16.385 1.505 -3.043 1.00 97.75 167 SER A O 1
ATOM 1401 N N . ALA A 1 168 ? -14.263 1.340 -3.747 1.00 97.62 168 ALA A N 1
ATOM 1402 C CA . ALA A 1 168 ? -14.572 1.576 -5.157 1.00 97.62 168 ALA A CA 1
ATOM 1403 C C . ALA A 1 168 ? -15.450 0.479 -5.796 1.00 97.62 168 ALA A C 1
ATOM 1405 O O . ALA A 1 168 ? -16.156 0.740 -6.769 1.00 97.62 168 ALA A O 1
ATOM 1406 N N . LEU A 1 169 ? -15.435 -0.735 -5.239 1.00 98.00 169 LEU A N 1
ATOM 1407 C CA . LEU A 1 169 ? -16.325 -1.844 -5.604 1.00 98.00 169 LEU A CA 1
ATOM 1408 C C . LEU A 1 169 ? -17.677 -1.810 -4.864 1.00 98.00 169 LEU A C 1
ATOM 1410 O O . LEU A 1 169 ? -18.522 -2.666 -5.116 1.00 98.00 169 LEU A O 1
ATOM 1414 N N . GLY A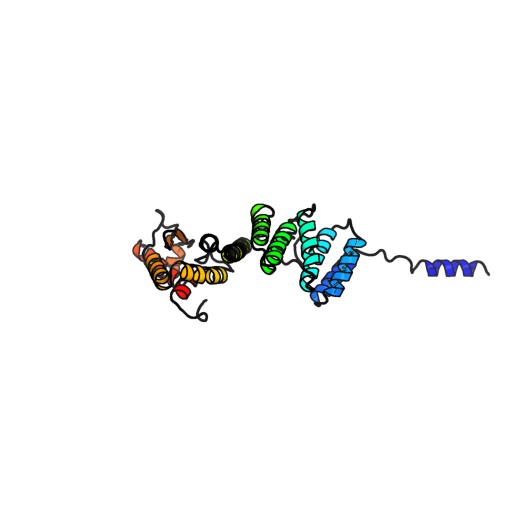 1 170 ? -17.891 -0.852 -3.957 1.00 97.06 170 GLY A N 1
ATOM 1415 C CA . GLY A 1 170 ? -19.094 -0.753 -3.126 1.00 97.06 170 GLY A CA 1
ATOM 1416 C C . GLY A 1 170 ? -19.106 -1.679 -1.902 1.00 97.06 170 GLY A C 1
ATOM 1417 O O . GLY A 1 170 ? -20.113 -1.751 -1.201 1.00 97.06 170 GLY A O 1
ATOM 1418 N N . ASP A 1 171 ? -18.004 -2.373 -1.603 1.00 97.50 171 ASP A N 1
ATOM 1419 C CA . ASP A 1 171 ? -17.868 -3.248 -0.432 1.00 97.50 171 ASP A CA 1
ATOM 1420 C C . ASP A 1 171 ? -17.327 -2.463 0.777 1.00 97.50 171 ASP A C 1
ATOM 1422 O O . ASP A 1 171 ? -16.200 -2.646 1.246 1.00 97.50 171 ASP A O 1
ATOM 1426 N N . THR A 1 172 ? -18.148 -1.546 1.296 1.00 96.56 172 THR A N 1
ATOM 1427 C CA . THR A 1 172 ? -17.800 -0.713 2.462 1.00 96.56 172 THR A CA 1
ATOM 1428 C C . THR A 1 172 ? -17.453 -1.553 3.696 1.00 96.56 172 THR A C 1
ATOM 1430 O O . THR A 1 172 ? -16.639 -1.140 4.520 1.00 96.56 172 THR A O 1
ATOM 1433 N N . ASN A 1 173 ? -18.032 -2.752 3.827 1.00 96.19 173 ASN A N 1
ATOM 1434 C CA . ASN A 1 173 ? -17.769 -3.644 4.954 1.00 96.19 173 ASN A CA 1
ATOM 1435 C C . ASN A 1 173 ? -16.318 -4.114 4.975 1.00 96.19 173 ASN A C 1
ATOM 1437 O O . ASN A 1 173 ? -15.658 -3.954 6.003 1.00 96.19 173 ASN A O 1
ATOM 1441 N N . LYS A 1 174 ? -15.811 -4.624 3.848 1.00 97.31 174 LYS A N 1
ATOM 1442 C CA . LYS A 1 174 ? -14.405 -5.030 3.752 1.00 97.31 174 LYS A CA 1
ATOM 1443 C C . LYS A 1 174 ? -13.459 -3.843 3.807 1.00 97.31 174 LYS A C 1
ATOM 1445 O O . LYS A 1 174 ? -12.401 -3.948 4.417 1.00 97.31 174 LYS A O 1
ATOM 1450 N N . ALA A 1 175 ? -13.852 -2.701 3.238 1.00 98.12 175 ALA A N 1
ATOM 1451 C CA . ALA A 1 175 ? -13.051 -1.481 3.308 1.00 98.12 175 ALA A CA 1
ATOM 1452 C C . ALA A 1 175 ? -12.799 -1.027 4.758 1.00 98.12 175 ALA A C 1
ATOM 1454 O O . ALA A 1 175 ? -11.683 -0.629 5.095 1.00 98.12 175 ALA A O 1
ATOM 1455 N N . ILE A 1 176 ? -13.817 -1.127 5.620 1.00 96.06 176 ILE A N 1
ATOM 1456 C CA . ILE A 1 176 ? -13.703 -0.878 7.064 1.00 96.06 176 ILE A CA 1
ATOM 1457 C C . ILE A 1 176 ? -12.895 -1.984 7.744 1.00 96.06 176 ILE A C 1
ATOM 1459 O O . ILE A 1 176 ? -12.060 -1.700 8.597 1.00 96.06 176 ILE A O 1
ATOM 1463 N N . GLU A 1 177 ? -13.158 -3.245 7.399 1.00 94.69 177 GLU A N 1
ATOM 1464 C CA . GLU A 1 177 ? -12.528 -4.406 8.029 1.00 94.69 177 GLU A CA 1
ATOM 1465 C C . GLU A 1 177 ? -11.005 -4.381 7.928 1.00 94.69 177 GLU A C 1
ATOM 1467 O O . GLU A 1 177 ? -10.347 -4.569 8.946 1.00 94.69 177 GLU A O 1
ATOM 1472 N N . VAL A 1 178 ? -10.454 -4.080 6.748 1.00 95.62 178 VAL A N 1
ATOM 1473 C CA . VAL A 1 178 ? -8.996 -4.046 6.554 1.00 95.62 178 VAL A CA 1
ATOM 1474 C C . VAL A 1 178 ? -8.320 -2.878 7.276 1.00 95.62 178 VAL A C 1
ATOM 1476 O O . VAL A 1 178 ? -7.155 -2.986 7.632 1.00 95.62 178 VAL A O 1
ATOM 1479 N N . LEU A 1 179 ? -9.034 -1.775 7.532 1.00 94.44 179 LEU A N 1
ATOM 1480 C CA . LEU A 1 179 ? -8.486 -0.602 8.228 1.00 94.44 179 LEU A CA 1
ATOM 1481 C C . LEU A 1 179 ? -8.662 -0.653 9.749 1.00 94.44 179 LEU A C 1
ATOM 1483 O O . LEU A 1 179 ? -7.908 -0.005 10.473 1.00 94.44 179 LEU A O 1
ATOM 1487 N N . MET A 1 180 ? -9.643 -1.411 10.246 1.00 91.25 180 MET A N 1
ATOM 1488 C CA . MET A 1 180 ? -9.975 -1.492 11.673 1.00 91.25 180 MET A CA 1
ATOM 1489 C C . MET A 1 180 ? -8.781 -1.845 12.587 1.00 91.25 180 MET A C 1
ATOM 1491 O O . MET A 1 180 ? -8.691 -1.276 13.675 1.00 91.25 180 MET A O 1
ATOM 1495 N N . PRO A 1 181 ? -7.831 -2.719 12.192 1.00 88.75 181 PRO A N 1
ATOM 1496 C CA . PRO A 1 181 ? -6.656 -3.008 13.017 1.00 88.75 181 PRO A CA 1
ATOM 1497 C C . PRO A 1 181 ? -5.745 -1.797 13.278 1.00 88.75 181 PRO A C 1
ATOM 1499 O O . PRO A 1 181 ? -4.971 -1.824 14.232 1.00 88.75 181 PRO A O 1
ATOM 1502 N N . TYR A 1 182 ? -5.848 -0.738 12.467 1.00 88.12 182 TYR A N 1
ATOM 1503 C CA . TYR A 1 182 ? -4.976 0.444 12.495 1.00 88.12 182 TYR A CA 1
ATOM 1504 C C . TYR A 1 182 ? -5.683 1.698 13.039 1.00 88.12 182 TYR A C 1
ATOM 1506 O O . TYR A 1 182 ? -5.234 2.819 12.818 1.00 88.12 182 TYR A O 1
ATOM 1514 N N . VAL A 1 183 ? -6.803 1.524 13.753 1.00 84.75 183 VAL A N 1
ATOM 1515 C CA . VAL A 1 183 ? -7.556 2.608 14.421 1.00 84.75 183 VAL A CA 1
ATOM 1516 C C . VAL A 1 183 ? -6.718 3.311 15.490 1.00 84.75 183 VAL A C 1
ATOM 1518 O O . VAL A 1 183 ? -6.837 4.521 15.689 1.00 84.75 183 VAL A O 1
ATOM 1521 N N . PHE A 1 184 ? -5.871 2.554 16.187 1.00 78.38 184 PHE A N 1
ATOM 1522 C CA . PHE A 1 184 ? -5.011 3.063 17.248 1.00 78.38 184 PHE A CA 1
ATOM 1523 C C . PHE A 1 184 ? -3.547 2.893 16.882 1.00 78.38 184 PHE A C 1
ATOM 1525 O O . PHE A 1 184 ? -3.199 1.912 16.222 1.00 78.38 184 PHE A O 1
ATOM 1532 N N . PRO A 1 185 ? -2.686 3.835 17.298 1.00 66.69 185 PRO A N 1
ATOM 1533 C CA . PRO A 1 185 ? -1.286 3.777 16.944 1.00 66.69 185 PRO A CA 1
ATOM 1534 C C . PRO A 1 185 ? -0.645 2.545 17.566 1.00 66.69 185 PRO A C 1
ATOM 1536 O O . PRO A 1 185 ? -0.465 2.434 18.776 1.00 66.69 185 PRO A O 1
ATOM 1539 N N . VAL A 1 186 ? -0.253 1.634 16.690 1.00 60.22 186 VAL A N 1
ATOM 1540 C CA . VAL A 1 186 ? 0.993 0.901 16.859 1.00 60.22 186 VAL A CA 1
ATOM 1541 C C . VAL A 1 186 ? 2.095 1.923 16.531 1.00 60.22 186 VAL A C 1
ATOM 1543 O O . VAL A 1 186 ? 1.873 2.731 15.640 1.00 60.22 186 VAL A O 1
ATOM 1546 N N . LEU A 1 187 ? 3.200 1.978 17.281 1.00 58.00 187 LEU A N 1
ATOM 1547 C CA . LEU A 1 187 ? 4.226 3.051 17.322 1.00 58.00 187 LEU A CA 1
ATOM 1548 C C . LEU A 1 187 ? 4.942 3.397 15.980 1.00 58.00 187 LEU A C 1
ATOM 1550 O O . LEU A 1 187 ? 6.168 3.445 15.937 1.00 58.00 187 LEU A O 1
ATOM 1554 N N . PHE A 1 188 ? 4.226 3.627 14.878 1.00 64.69 188 PHE A N 1
ATOM 1555 C CA . PHE A 1 188 ? 4.758 3.591 13.513 1.00 64.69 188 PHE A CA 1
ATOM 1556 C C . PHE A 1 188 ? 4.037 4.571 12.562 1.00 64.69 188 PHE A C 1
ATOM 1558 O O . PHE A 1 188 ? 2.963 5.096 12.873 1.00 64.69 188 PHE A O 1
ATOM 1565 N N . GLY A 1 189 ? 4.659 4.835 11.405 1.00 71.06 189 GLY A N 1
ATOM 1566 C CA . GLY A 1 189 ? 4.137 5.706 10.343 1.00 71.06 189 GLY A CA 1
ATOM 1567 C C . GLY A 1 189 ? 2.831 5.197 9.717 1.00 71.06 189 GLY A C 1
ATOM 1568 O O . GLY A 1 189 ? 2.437 4.053 9.913 1.00 71.06 189 GLY A O 1
ATOM 1569 N N . GLY A 1 190 ? 2.108 6.064 9.000 1.00 79.50 190 GLY A N 1
ATOM 1570 C CA . GLY A 1 190 ? 0.922 5.688 8.206 1.00 79.50 190 GLY A CA 1
ATOM 1571 C C . GLY A 1 190 ? -0.420 5.584 8.952 1.00 79.50 190 GLY A C 1
ATOM 1572 O O . GLY A 1 190 ? -1.472 5.742 8.333 1.00 79.50 190 GLY A O 1
ATOM 1573 N N . VAL A 1 191 ? -0.435 5.411 10.282 1.00 86.19 191 VAL A N 1
ATOM 1574 C CA . VAL A 1 191 ? -1.681 5.272 11.081 1.00 86.19 191 VAL A CA 1
ATOM 1575 C C . VAL A 1 191 ? -2.649 6.441 10.858 1.00 86.19 191 VAL A C 1
ATOM 1577 O O . VAL A 1 191 ? -3.858 6.246 10.729 1.00 86.19 191 VAL A O 1
ATOM 1580 N N . LYS A 1 192 ? -2.120 7.667 10.759 1.00 88.25 192 LYS A N 1
ATOM 1581 C CA . LYS A 1 192 ? -2.919 8.866 10.470 1.00 88.25 192 LYS A CA 1
ATOM 1582 C C . LYS A 1 192 ? -3.692 8.724 9.153 1.00 88.25 192 LYS A C 1
ATOM 1584 O O . LYS A 1 192 ? -4.879 9.038 9.101 1.00 88.25 192 LYS A O 1
ATOM 1589 N N . GLU A 1 193 ? -3.043 8.224 8.102 1.00 90.88 193 GLU A N 1
ATOM 1590 C CA . GLU A 1 193 ? -3.686 8.025 6.802 1.00 90.88 193 GLU A CA 1
ATOM 1591 C C . GLU A 1 193 ? -4.744 6.916 6.863 1.00 90.88 193 GLU A C 1
ATOM 1593 O O . GLU A 1 193 ? -5.846 7.094 6.338 1.00 90.88 193 GLU A O 1
ATOM 1598 N N . ALA A 1 194 ? -4.467 5.809 7.559 1.00 92.62 194 ALA A N 1
ATOM 1599 C CA . ALA A 1 194 ? -5.448 4.742 7.762 1.00 92.62 194 ALA A CA 1
ATOM 1600 C C . ALA A 1 194 ? -6.718 5.265 8.451 1.00 92.62 194 ALA A C 1
ATOM 1602 O O . ALA A 1 194 ? -7.829 5.024 7.976 1.00 92.62 194 ALA A O 1
ATOM 1603 N N . VAL A 1 195 ? -6.558 6.058 9.514 1.00 92.75 195 VAL A N 1
ATOM 1604 C CA . VAL A 1 195 ? -7.666 6.706 10.233 1.00 92.75 195 VAL A CA 1
ATOM 1605 C C . VAL A 1 195 ? -8.445 7.666 9.328 1.00 92.75 195 VAL A C 1
ATOM 1607 O O . VAL A 1 195 ? -9.678 7.650 9.345 1.00 92.75 195 VAL A O 1
ATOM 1610 N N . ASN A 1 196 ? -7.754 8.447 8.494 1.00 92.38 196 ASN A N 1
ATOM 1611 C CA . ASN A 1 196 ? -8.388 9.363 7.542 1.00 92.38 196 ASN A CA 1
ATOM 1612 C C . ASN A 1 196 ? -9.208 8.654 6.466 1.00 92.38 196 ASN A C 1
ATOM 1614 O O . ASN A 1 196 ? -10.217 9.193 6.018 1.00 92.38 196 ASN A O 1
ATOM 1618 N N . ASN A 1 197 ? -8.821 7.438 6.080 1.00 94.75 197 ASN A N 1
ATOM 1619 C CA . ASN A 1 197 ? -9.626 6.611 5.184 1.00 94.75 197 ASN A CA 1
ATOM 1620 C C . ASN A 1 197 ? -10.772 5.911 5.938 1.00 94.75 197 ASN A C 1
ATOM 1622 O O . ASN A 1 197 ? -11.862 5.757 5.393 1.00 94.75 197 ASN A O 1
ATOM 1626 N N . LEU A 1 198 ? -10.569 5.520 7.199 1.00 95.25 198 LEU A N 1
ATOM 1627 C CA . LEU A 1 198 ? -11.539 4.750 7.979 1.00 95.25 198 LEU A CA 1
ATOM 1628 C C . LEU A 1 198 ? -12.716 5.582 8.505 1.00 95.25 198 LEU A C 1
ATOM 1630 O O . LEU A 1 198 ? -13.866 5.155 8.394 1.00 95.25 198 LEU A O 1
ATOM 1634 N N . VAL A 1 199 ? -12.461 6.750 9.101 1.00 94.19 199 VAL A N 1
ATOM 1635 C CA . VAL A 1 199 ? -13.507 7.542 9.777 1.00 94.19 199 VAL A CA 1
ATOM 1636 C C . VAL A 1 199 ? -14.649 7.942 8.832 1.00 94.19 199 VAL A C 1
ATOM 1638 O O . VAL A 1 199 ? -15.808 7.763 9.218 1.00 94.19 199 VAL A O 1
ATOM 1641 N N . PRO A 1 200 ? -14.395 8.415 7.596 1.00 94.06 200 PRO A N 1
ATOM 1642 C CA . PRO A 1 200 ? -15.466 8.684 6.640 1.00 94.06 200 PRO A CA 1
ATOM 1643 C C . PRO A 1 200 ? -16.300 7.442 6.308 1.00 94.06 200 PRO A C 1
ATOM 1645 O O . PRO A 1 200 ? -17.524 7.543 6.226 1.00 94.06 200 PRO A O 1
ATOM 1648 N N . LEU A 1 201 ? -15.673 6.265 6.178 1.00 96.06 201 LEU A N 1
ATOM 1649 C CA . LEU A 1 201 ? -16.384 5.007 5.917 1.00 96.06 201 LEU A CA 1
ATOM 1650 C C . LEU A 1 201 ? -17.299 4.631 7.089 1.00 96.06 201 LEU A C 1
ATOM 1652 O O . LEU A 1 201 ? -18.447 4.244 6.871 1.00 96.06 201 LEU A O 1
ATOM 1656 N N . LEU A 1 202 ? -16.824 4.788 8.329 1.00 95.38 202 LEU A N 1
ATOM 1657 C CA . LEU A 1 202 ? -17.627 4.540 9.529 1.00 95.38 202 LEU A CA 1
ATOM 1658 C C . LEU A 1 202 ? -18.811 5.509 9.622 1.00 95.38 202 LEU A C 1
ATOM 1660 O O . LEU A 1 202 ? -19.945 5.064 9.791 1.00 95.38 202 LEU A O 1
ATOM 1664 N N . LYS A 1 203 ? -18.578 6.814 9.440 1.00 93.94 203 LYS A N 1
ATOM 1665 C CA . LYS A 1 203 ? -19.647 7.827 9.445 1.00 93.94 203 LYS A CA 1
ATOM 1666 C C . LYS A 1 203 ? -20.675 7.579 8.344 1.00 93.94 203 LYS A C 1
ATOM 1668 O O . LYS A 1 203 ? -21.870 7.652 8.605 1.00 93.94 203 LYS A O 1
ATOM 1673 N N . SER A 1 204 ? -20.225 7.246 7.134 1.00 93.94 204 SER A N 1
ATOM 1674 C CA . SER A 1 204 ? -21.118 6.953 6.010 1.00 93.94 204 SER A CA 1
ATOM 1675 C C . SER A 1 204 ? -21.958 5.700 6.244 1.00 93.94 204 SER A C 1
ATOM 1677 O O . SER A 1 204 ? -23.095 5.649 5.786 1.00 93.94 204 SER A O 1
ATOM 1679 N N . LYS A 1 205 ? -21.405 4.678 6.907 1.00 95.06 205 LYS A N 1
ATOM 1680 C CA . LYS A 1 205 ? -22.099 3.409 7.138 1.00 95.06 205 LYS A CA 1
ATOM 1681 C C . LYS A 1 205 ? -23.087 3.478 8.301 1.00 95.06 205 LYS A C 1
ATOM 1683 O O . LYS A 1 205 ? -24.175 2.922 8.200 1.00 95.06 205 LYS A O 1
ATOM 1688 N N . TYR A 1 206 ? -22.683 4.095 9.408 1.00 94.56 206 TYR A N 1
ATOM 1689 C CA . TYR A 1 206 ? -23.426 4.048 10.670 1.00 94.56 206 TYR A CA 1
ATOM 1690 C C . TYR A 1 206 ? -24.189 5.343 10.977 1.00 94.56 206 TYR A C 1
ATOM 1692 O O . TYR A 1 206 ? -25.071 5.340 11.829 1.00 94.56 206 TYR A O 1
ATOM 1700 N N . GLY A 1 207 ? -23.890 6.438 10.276 1.00 95.19 207 GLY A N 1
ATOM 1701 C CA . GLY A 1 207 ? -24.362 7.774 10.627 1.00 95.19 207 GLY A CA 1
ATOM 1702 C C . GLY A 1 207 ? -23.451 8.442 11.657 1.00 95.19 207 GLY A C 1
ATOM 1703 O O . GLY A 1 207 ? -22.781 7.786 12.457 1.00 95.19 207 GLY A O 1
ATOM 1704 N N . GLU A 1 208 ? -23.395 9.773 11.624 1.00 93.25 208 GLU A N 1
ATOM 1705 C CA . GLU A 1 208 ? -22.466 10.538 12.461 1.00 93.25 208 GLU A CA 1
ATOM 1706 C C . GLU A 1 208 ? -22.786 10.435 13.960 1.00 93.25 208 GLU A C 1
ATOM 1708 O O . GLU A 1 208 ? -21.866 10.287 14.766 1.00 93.25 208 GLU A O 1
ATOM 1713 N N . ASP A 1 209 ? -24.068 10.472 14.329 1.00 93.44 209 ASP A N 1
ATOM 1714 C CA . ASP A 1 209 ? -24.496 10.415 15.730 1.00 93.44 209 ASP A CA 1
ATOM 1715 C C . ASP A 1 209 ? -24.207 9.049 16.360 1.00 93.44 209 ASP A C 1
ATOM 1717 O O . ASP A 1 209 ? -23.632 8.982 17.450 1.00 93.44 209 ASP A O 1
ATOM 1721 N N . GLU A 1 210 ? -24.526 7.960 15.652 1.00 95.12 210 GLU A N 1
ATOM 1722 C CA . GLU A 1 210 ? -24.244 6.605 16.136 1.00 95.12 210 GLU A CA 1
ATOM 1723 C C . GLU A 1 210 ? -22.737 6.351 16.202 1.00 95.12 210 GLU A C 1
ATOM 1725 O O . GLU A 1 210 ? -22.245 5.814 17.189 1.00 95.12 210 GLU A O 1
ATOM 1730 N N . PHE A 1 211 ? -21.970 6.824 15.215 1.00 94.44 211 PHE A N 1
ATOM 1731 C CA . PHE A 1 211 ? -20.512 6.744 15.262 1.00 94.44 211 PHE A CA 1
ATOM 1732 C C . PHE A 1 211 ? -19.921 7.467 16.480 1.00 94.44 211 PHE A C 1
ATOM 1734 O O . PHE A 1 211 ? -19.086 6.899 17.185 1.00 94.44 211 PHE A O 1
ATOM 1741 N N . LYS A 1 212 ? -20.367 8.694 16.780 1.00 92.50 212 LYS A N 1
ATOM 1742 C CA . LYS A 1 212 ? -19.910 9.430 17.973 1.00 92.50 212 LYS A CA 1
ATOM 1743 C C . LYS A 1 212 ? -20.293 8.716 19.266 1.00 92.50 212 LYS A C 1
ATOM 1745 O O . LYS A 1 212 ? -19.504 8.700 20.210 1.00 92.50 212 LYS A O 1
ATOM 1750 N N . LYS A 1 213 ? -21.495 8.142 19.325 1.00 93.69 213 LYS A N 1
ATOM 1751 C CA . LYS A 1 213 ? -21.965 7.363 20.474 1.00 93.69 213 LYS A CA 1
ATOM 1752 C C . LYS A 1 213 ? -21.105 6.116 20.688 1.00 93.69 213 LYS A C 1
ATOM 1754 O O . LYS A 1 213 ? -20.651 5.894 21.804 1.00 93.69 213 LYS A O 1
ATOM 1759 N N . GLU A 1 214 ? -20.810 5.367 19.633 1.00 94.38 214 GLU A N 1
ATOM 1760 C CA . GLU A 1 214 ? -19.962 4.171 19.687 1.00 94.38 214 GLU A CA 1
ATOM 1761 C C . GLU A 1 214 ? -18.527 4.489 20.115 1.00 94.38 214 GLU A C 1
ATOM 1763 O O . GLU A 1 214 ? -17.963 3.793 20.955 1.00 94.38 214 GLU A O 1
ATOM 1768 N N . VAL A 1 215 ? -17.952 5.598 19.643 1.00 92.75 215 VAL A N 1
ATOM 1769 C CA . VAL A 1 215 ? -16.621 6.048 20.090 1.00 92.75 215 VAL A CA 1
ATOM 1770 C C . VAL A 1 215 ? -16.604 6.411 21.583 1.00 92.75 215 VAL A C 1
ATOM 1772 O O . VAL A 1 215 ? -15.597 6.184 22.254 1.00 92.75 215 VAL A O 1
ATOM 1775 N N . LYS A 1 216 ? -17.709 6.932 22.134 1.00 91.38 216 LYS A N 1
ATOM 1776 C CA . LYS A 1 216 ? -17.849 7.154 23.585 1.00 91.38 216 LYS A CA 1
ATOM 1777 C C . LYS A 1 216 ? -18.016 5.837 24.348 1.00 91.38 216 LYS A C 1
ATOM 1779 O O . LYS A 1 216 ? -17.338 5.622 25.342 1.00 91.38 216 LYS A O 1
ATOM 1784 N N . LEU A 1 217 ? -18.846 4.916 23.861 1.00 92.19 217 LEU A N 1
ATOM 1785 C CA . LEU A 1 217 ? -19.014 3.599 24.492 1.00 92.19 217 LEU A CA 1
ATOM 1786 C C . LEU A 1 217 ? -17.709 2.798 24.515 1.00 92.19 217 LEU A 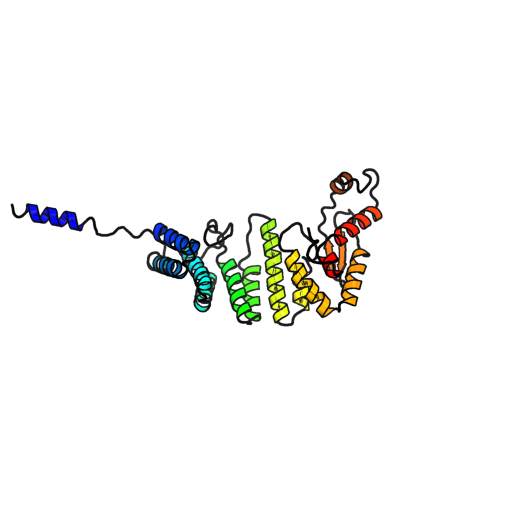C 1
ATOM 1788 O O . LEU A 1 217 ? -17.422 2.093 25.479 1.00 92.19 217 LEU A O 1
ATOM 1792 N N . MET A 1 218 ? -16.893 2.936 23.478 1.00 91.06 218 MET A N 1
ATOM 1793 C CA . MET A 1 218 ? -15.584 2.307 23.382 1.00 91.06 218 MET A CA 1
ATOM 1794 C C . MET A 1 218 ? -14.643 2.733 24.527 1.00 91.06 218 MET A C 1
ATOM 1796 O O . MET A 1 218 ? -13.936 1.892 25.081 1.00 91.06 218 MET A O 1
ATOM 1800 N N . ILE A 1 219 ? -14.621 4.008 24.930 1.00 88.62 219 ILE A N 1
ATOM 1801 C CA . ILE A 1 219 ? -13.771 4.430 26.062 1.00 88.62 219 ILE A CA 1
ATOM 1802 C C . ILE A 1 219 ? -14.312 3.952 27.413 1.00 88.62 219 ILE A C 1
ATOM 1804 O O . ILE A 1 219 ? -13.537 3.795 28.352 1.00 88.62 219 ILE A O 1
ATOM 1808 N N . ASP A 1 220 ? -15.612 3.685 27.522 1.00 88.88 220 ASP A N 1
ATOM 1809 C CA . ASP A 1 220 ? -16.223 3.201 28.762 1.00 88.88 220 ASP A CA 1
ATOM 1810 C C . ASP A 1 220 ? -16.134 1.680 28.927 1.00 88.88 220 ASP A C 1
ATOM 1812 O O . ASP A 1 220 ? -16.099 1.188 30.053 1.00 88.88 220 ASP A O 1
ATOM 1816 N N . ASN A 1 221 ? -15.992 0.941 27.825 1.00 88.81 221 ASN A N 1
ATOM 1817 C CA . ASN A 1 221 ? -15.921 -0.521 27.800 1.00 88.81 221 ASN A CA 1
ATOM 1818 C C . ASN A 1 221 ? -14.485 -1.058 27.678 1.00 88.81 221 ASN A C 1
ATOM 1820 O O . ASN A 1 221 ? -14.214 -1.968 26.892 1.00 88.81 221 ASN A O 1
ATOM 1824 N N . ILE A 1 222 ? -13.556 -0.498 28.456 1.00 88.75 222 ILE A N 1
ATOM 1825 C CA . ILE A 1 222 ? -12.173 -0.984 28.531 1.00 88.75 222 ILE A CA 1
ATOM 1826 C C . ILE A 1 222 ? -12.092 -2.183 29.477 1.00 88.75 222 ILE A C 1
ATOM 1828 O O . ILE A 1 222 ? -12.554 -2.122 30.619 1.00 88.75 222 ILE A O 1
ATOM 1832 N N . TYR A 1 223 ? -11.453 -3.253 29.013 1.00 87.56 223 TYR A N 1
ATOM 1833 C CA . TYR A 1 223 ? -11.190 -4.454 29.800 1.00 87.56 223 TYR A CA 1
ATOM 1834 C C . TYR A 1 223 ? -9.753 -4.947 29.610 1.00 87.56 223 TYR A C 1
ATOM 1836 O O . TYR A 1 223 ? -9.122 -4.690 28.583 1.00 87.56 223 TYR A O 1
ATOM 1844 N N . PHE A 1 224 ? -9.242 -5.668 30.606 1.00 84.44 224 PHE A N 1
ATOM 1845 C CA . PHE A 1 224 ? -7.869 -6.174 30.634 1.00 84.44 224 PHE A CA 1
ATOM 1846 C C . PHE A 1 224 ? -7.840 -7.697 30.561 1.00 84.44 224 PHE A C 1
ATOM 1848 O O . PHE A 1 224 ? -8.809 -8.369 30.927 1.00 84.44 224 PHE A O 1
ATOM 1855 N N . ASP A 1 225 ? -6.725 -8.257 30.090 1.00 83.44 225 ASP A N 1
ATOM 1856 C CA . ASP A 1 225 ? -6.438 -9.659 30.378 1.00 83.44 225 ASP A CA 1
ATOM 1857 C C . ASP A 1 225 ? -6.109 -9.866 31.866 1.00 83.44 225 ASP A C 1
ATOM 1859 O O . ASP A 1 225 ? -5.923 -8.922 32.631 1.00 83.44 225 ASP A O 1
ATOM 1863 N N . LYS A 1 226 ? -6.059 -11.136 32.285 1.00 74.44 226 LYS A N 1
ATOM 1864 C CA . LYS A 1 226 ? -5.890 -11.519 33.697 1.00 74.44 226 LYS A CA 1
ATOM 1865 C C . LYS A 1 226 ? -4.600 -10.992 34.337 1.00 74.44 226 LYS A C 1
ATOM 1867 O O . LYS A 1 226 ? -4.554 -10.878 35.556 1.00 74.44 226 LYS A O 1
ATOM 1872 N N . ASP A 1 227 ? -3.595 -10.678 33.521 1.00 74.12 227 ASP A N 1
ATOM 1873 C CA . ASP A 1 227 ? -2.274 -10.230 33.962 1.00 74.12 227 ASP A CA 1
ATOM 1874 C C . ASP A 1 227 ? -2.041 -8.730 33.690 1.00 74.12 227 ASP A C 1
ATOM 1876 O O . ASP A 1 227 ? -0.915 -8.260 33.845 1.00 74.12 227 ASP A O 1
ATOM 1880 N N . TYR A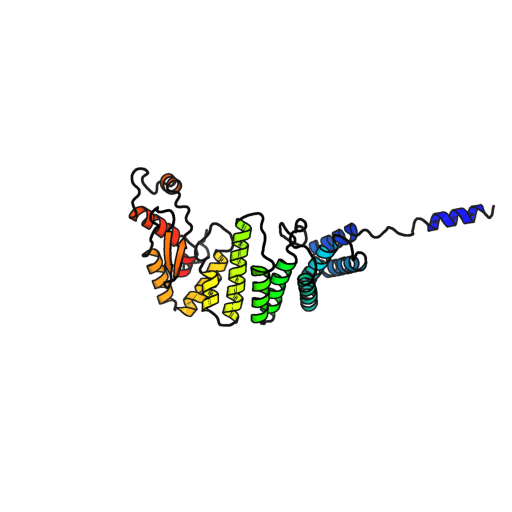 1 228 ? -3.064 -7.987 33.243 1.00 72.06 228 TYR A N 1
ATOM 1881 C CA . TYR A 1 228 ? -2.971 -6.584 32.806 1.00 72.06 228 TYR A CA 1
ATOM 1882 C C . TYR A 1 228 ? -1.915 -6.317 31.718 1.00 72.06 228 TYR A C 1
ATOM 1884 O O . TYR A 1 228 ? -1.426 -5.204 31.569 1.00 72.06 228 TYR A O 1
ATOM 1892 N N . LYS A 1 229 ? -1.556 -7.322 30.919 1.00 71.75 229 LYS A N 1
ATOM 1893 C CA . LYS A 1 229 ? -0.607 -7.198 29.802 1.00 71.75 229 LYS A CA 1
ATOM 1894 C C . LYS A 1 229 ? -1.284 -6.767 28.510 1.00 71.75 229 LYS A C 1
ATOM 1896 O O . LYS A 1 229 ? -0.615 -6.297 27.591 1.00 71.75 229 LYS A O 1
ATOM 1901 N N . LYS A 1 230 ? -2.598 -6.969 28.403 1.00 78.00 230 LYS A N 1
ATOM 1902 C CA . LYS A 1 230 ? -3.380 -6.623 27.213 1.00 78.00 230 LYS A CA 1
ATOM 1903 C C . LYS A 1 230 ? -4.601 -5.819 27.597 1.00 78.00 230 LYS A C 1
ATOM 1905 O O . LYS A 1 230 ? -5.342 -6.191 28.501 1.00 78.00 230 LYS A O 1
ATOM 1910 N N . VAL A 1 231 ? -4.825 -4.758 26.835 1.00 82.12 231 VAL A N 1
ATOM 1911 C CA . VAL A 1 231 ? -5.974 -3.870 26.971 1.00 82.12 231 VAL A CA 1
ATOM 1912 C C . VAL A 1 231 ? -6.864 -4.039 25.761 1.00 82.12 231 VAL A C 1
ATOM 1914 O O . VAL A 1 231 ? -6.397 -4.032 24.621 1.00 82.12 231 VAL A O 1
ATOM 1917 N N . PHE A 1 232 ? -8.158 -4.145 25.998 1.00 85.12 232 PHE A N 1
ATOM 1918 C CA . PHE A 1 232 ? -9.140 -4.320 24.953 1.00 85.12 232 PHE A CA 1
ATOM 1919 C C . PHE A 1 232 ? -10.286 -3.327 25.106 1.00 85.12 232 PHE A C 1
ATOM 1921 O O . PHE A 1 232 ? -10.606 -2.872 26.203 1.00 85.12 232 PHE A O 1
ATOM 1928 N N . THR A 1 233 ? -10.934 -3.045 23.985 1.00 88.75 233 THR A N 1
ATOM 1929 C CA . THR A 1 233 ? -12.261 -2.433 23.925 1.00 88.75 233 THR A CA 1
ATOM 1930 C C . THR A 1 233 ? -13.058 -3.069 22.791 1.00 88.75 233 THR A C 1
ATOM 1932 O O . THR A 1 233 ? -12.587 -3.989 22.115 1.00 88.75 233 THR A O 1
ATOM 1935 N N . LYS A 1 234 ? -14.257 -2.553 22.544 1.00 88.81 234 LYS A N 1
ATOM 1936 C CA . LYS A 1 234 ? -15.024 -2.808 21.339 1.00 88.81 234 LYS A CA 1
ATOM 1937 C C . LYS A 1 234 ? -15.421 -1.503 20.671 1.00 88.81 234 LYS A C 1
ATOM 1939 O O . LYS A 1 234 ? -15.725 -0.522 21.340 1.00 88.81 234 LYS A O 1
ATOM 1944 N N . LEU A 1 235 ? -15.474 -1.536 19.349 1.00 89.12 235 LEU A N 1
ATOM 1945 C CA . LEU A 1 235 ? -16.096 -0.500 18.535 1.00 89.12 235 LEU A CA 1
ATOM 1946 C C . LEU A 1 235 ? -17.036 -1.199 17.551 1.00 89.12 235 LEU A C 1
ATOM 1948 O O . LEU A 1 235 ? -16.582 -2.066 16.799 1.00 89.12 235 LEU A O 1
ATOM 1952 N N . PHE A 1 236 ? -18.332 -0.873 17.570 1.00 89.44 236 PHE A N 1
ATOM 1953 C CA . PHE A 1 236 ? -19.353 -1.579 16.785 1.00 89.44 236 PHE A CA 1
ATOM 1954 C C . PHE A 1 236 ? -19.296 -3.109 16.968 1.00 89.44 236 PHE A C 1
ATOM 1956 O O . PHE A 1 236 ? -19.253 -3.860 15.991 1.00 89.44 236 PHE A O 1
ATOM 1963 N N . GLU A 1 237 ? -19.213 -3.569 18.220 1.00 84.69 237 GLU A N 1
ATOM 1964 C CA . GLU A 1 237 ? -19.064 -4.983 18.620 1.00 84.69 237 GLU A CA 1
ATOM 1965 C C . GLU A 1 237 ? -17.798 -5.707 18.126 1.00 84.69 237 GLU A C 1
ATOM 1967 O O . GLU A 1 237 ? -17.577 -6.873 18.465 1.00 84.69 237 GLU A O 1
ATOM 1972 N N . LYS A 1 238 ? -16.916 -5.037 17.376 1.00 84.25 238 LYS A N 1
ATOM 1973 C CA . LYS A 1 238 ? -15.633 -5.614 16.974 1.00 84.25 238 LYS A CA 1
ATOM 1974 C C . LYS A 1 238 ? -14.609 -5.411 18.088 1.00 84.25 238 LYS A C 1
ATOM 1976 O O . LYS A 1 238 ? -14.382 -4.263 18.475 1.00 84.25 238 LYS A O 1
ATOM 1981 N N . PRO A 1 239 ? -13.981 -6.483 18.606 1.00 83.75 239 PRO A N 1
ATOM 1982 C CA . PRO A 1 239 ? -12.939 -6.342 19.608 1.00 83.75 239 PRO A CA 1
ATOM 1983 C C . PRO A 1 239 ? -11.734 -5.628 18.997 1.00 83.75 239 PRO A C 1
ATOM 1985 O O . PRO A 1 239 ? -11.254 -5.999 17.926 1.00 83.75 239 PRO A O 1
ATOM 1988 N N . ILE A 1 240 ? -11.234 -4.621 19.702 1.00 82.00 240 ILE A N 1
ATOM 1989 C CA . ILE A 1 240 ? -10.016 -3.903 19.350 1.00 82.00 240 ILE A CA 1
ATOM 1990 C C . ILE A 1 240 ? -9.007 -4.141 20.465 1.00 82.00 240 ILE A C 1
ATOM 1992 O O . ILE A 1 240 ? -9.245 -3.800 21.625 1.00 82.00 240 ILE A O 1
ATOM 1996 N N . LEU A 1 241 ? -7.881 -4.751 20.101 1.00 78.25 241 LEU A N 1
ATOM 1997 C CA . LEU A 1 241 ? -6.731 -4.892 20.983 1.00 78.25 241 LEU A CA 1
ATOM 1998 C C . LEU A 1 241 ? -5.900 -3.614 20.906 1.00 78.25 241 LEU A C 1
ATOM 2000 O O . LEU A 1 241 ? -5.381 -3.276 19.842 1.00 78.25 241 LEU A O 1
ATOM 2004 N N . PHE A 1 242 ? -5.699 -2.961 22.043 1.00 71.75 242 PHE A N 1
ATOM 2005 C CA . PHE A 1 242 ? -4.686 -1.927 22.153 1.00 71.75 242 PHE A CA 1
ATOM 2006 C C . PHE A 1 242 ? -3.371 -2.568 22.559 1.00 71.75 242 PHE A C 1
ATOM 2008 O O . PHE A 1 242 ? -3.227 -3.109 23.657 1.00 71.75 242 PHE A O 1
ATOM 2015 N N . LYS A 1 243 ? -2.384 -2.474 21.672 1.00 61.94 243 LYS A N 1
ATOM 2016 C CA . LYS A 1 243 ? -1.001 -2.797 22.012 1.00 61.94 243 LYS A CA 1
ATOM 2017 C C . LYS A 1 243 ? -0.385 -1.604 22.738 1.00 61.94 243 LYS A C 1
ATOM 2019 O O . LYS A 1 243 ? 0.373 -0.840 22.155 1.00 61.94 243 LYS A O 1
ATOM 2024 N N . PHE A 1 244 ? -0.741 -1.437 24.006 1.00 59.94 244 PHE A N 1
ATOM 2025 C CA . PHE A 1 244 ? 0.072 -0.652 24.924 1.00 59.94 244 PHE A CA 1
ATOM 2026 C C . PHE A 1 244 ? 1.170 -1.559 25.471 1.00 59.94 244 PHE A C 1
ATOM 2028 O O . PHE A 1 244 ? 0.877 -2.667 25.918 1.00 59.94 244 PHE A O 1
ATOM 2035 N N . ASN A 1 245 ? 2.412 -1.076 25.499 1.00 54.59 245 ASN A N 1
ATOM 2036 C CA . ASN A 1 245 ? 3.291 -1.499 26.580 1.00 54.59 245 ASN A CA 1
ATOM 2037 C C . ASN A 1 245 ? 2.674 -0.890 27.840 1.00 54.59 245 ASN A C 1
ATOM 2039 O O . ASN A 1 245 ? 2.872 0.287 28.127 1.00 54.59 245 ASN A O 1
ATOM 2043 N N . LEU A 1 246 ? 1.856 -1.669 28.549 1.00 58.84 246 LEU A N 1
ATOM 2044 C CA . LEU A 1 246 ? 1.592 -1.416 29.961 1.00 58.84 246 LEU A CA 1
ATOM 2045 C C . LEU A 1 246 ? 2.868 -1.791 30.712 1.00 58.84 246 LEU A C 1
ATOM 2047 O O . LEU A 1 246 ? 2.917 -2.781 31.437 1.00 58.84 246 LEU A O 1
ATOM 2051 N N . ASP A 1 247 ? 3.937 -1.043 30.451 1.00 60.38 247 ASP A N 1
ATOM 2052 C CA . ASP A 1 247 ? 5.087 -1.085 31.321 1.00 60.38 247 ASP A CA 1
ATOM 2053 C C . ASP A 1 247 ? 4.691 -0.279 32.554 1.00 60.38 247 ASP A C 1
ATOM 2055 O O . ASP A 1 247 ? 4.616 0.952 32.532 1.00 60.38 247 ASP A O 1
ATOM 2059 N N . LEU A 1 248 ? 4.302 -0.990 33.612 1.00 60.06 248 LEU A N 1
ATOM 2060 C CA . LEU A 1 248 ? 3.932 -0.371 34.881 1.00 60.06 248 LEU A CA 1
ATOM 2061 C C . LEU A 1 248 ? 5.067 0.537 35.378 1.00 60.06 248 LEU A C 1
ATOM 2063 O O . LEU A 1 248 ? 4.783 1.549 36.019 1.00 60.06 248 LEU A O 1
ATOM 2067 N N . ASP A 1 249 ? 6.320 0.239 35.016 1.00 58.94 249 ASP A N 1
ATOM 2068 C CA . ASP A 1 249 ? 7.472 1.073 35.338 1.00 58.94 249 ASP A CA 1
ATOM 2069 C C . ASP A 1 249 ? 7.430 2.433 34.620 1.00 58.94 249 ASP A C 1
ATOM 2071 O O . ASP A 1 249 ? 7.742 3.438 35.258 1.00 58.94 249 ASP A O 1
ATOM 2075 N N . ASP A 1 250 ? 6.945 2.523 33.374 1.00 60.12 250 ASP A N 1
ATOM 2076 C CA . ASP A 1 250 ? 6.730 3.806 32.677 1.00 60.12 250 ASP A CA 1
ATOM 2077 C C . ASP A 1 250 ? 5.615 4.627 33.349 1.00 60.12 250 ASP A C 1
ATOM 2079 O O . ASP A 1 250 ? 5.721 5.845 33.502 1.00 60.12 250 ASP A O 1
ATOM 2083 N N . MET A 1 251 ? 4.541 3.970 33.799 1.00 60.59 251 MET A N 1
ATOM 2084 C CA . MET A 1 251 ? 3.418 4.632 34.485 1.00 60.59 251 MET A CA 1
ATOM 2085 C C . MET A 1 251 ? 3.824 5.164 35.868 1.00 60.59 251 MET A C 1
ATOM 2087 O O . MET A 1 251 ? 3.400 6.253 36.272 1.00 60.59 251 MET A O 1
ATOM 2091 N N . ILE A 1 252 ? 4.665 4.407 36.579 1.00 59.12 252 ILE A N 1
ATOM 2092 C CA . ILE A 1 252 ? 5.279 4.798 37.851 1.00 59.12 252 ILE A CA 1
ATOM 2093 C C . ILE A 1 252 ? 6.303 5.922 37.624 1.00 59.12 252 ILE A C 1
ATOM 2095 O O . ILE A 1 252 ? 6.326 6.886 38.389 1.00 59.12 252 ILE A O 1
ATOM 2099 N N . PHE A 1 253 ? 7.114 5.843 36.564 1.00 57.19 253 PHE A N 1
ATOM 2100 C CA . PHE A 1 253 ? 8.114 6.852 36.199 1.00 57.19 253 PHE A CA 1
ATOM 2101 C C . PHE A 1 253 ? 7.479 8.190 35.790 1.00 57.19 253 PHE A C 1
ATOM 2103 O O . PHE A 1 253 ? 7.961 9.247 36.192 1.00 57.19 253 PHE A O 1
ATOM 2110 N N . GLU A 1 254 ? 6.347 8.165 35.076 1.00 60.41 254 GLU A N 1
ATOM 2111 C CA . GLU A 1 254 ? 5.538 9.357 34.776 1.00 60.41 254 GLU A CA 1
ATOM 2112 C C . GLU A 1 254 ? 4.835 9.938 36.028 1.00 60.41 254 GLU A C 1
ATOM 2114 O O . GLU A 1 254 ? 4.177 10.976 35.930 1.00 60.41 254 GLU A O 1
ATOM 2119 N N . GLY A 1 255 ? 4.951 9.290 37.199 1.00 57.91 255 GLY A N 1
ATOM 2120 C CA . GLY A 1 255 ? 4.335 9.713 38.461 1.00 57.91 255 GLY A CA 1
ATOM 2121 C C . GLY A 1 255 ? 2.811 9.576 38.478 1.00 57.91 255 GLY A C 1
ATOM 2122 O O . GLY A 1 255 ? 2.142 10.224 39.281 1.00 57.91 255 GLY A O 1
ATOM 2123 N N . LYS A 1 256 ? 2.255 8.772 37.565 1.00 58.16 256 LYS A N 1
ATOM 2124 C CA . LYS A 1 256 ? 0.808 8.678 37.327 1.00 58.16 256 LYS A CA 1
ATOM 2125 C C . LYS A 1 256 ? 0.129 7.586 38.136 1.00 58.16 256 LYS A C 1
ATOM 2127 O O . LYS A 1 256 ? -1.085 7.651 38.294 1.00 58.16 256 LYS A O 1
ATOM 2132 N N . ILE A 1 257 ? 0.889 6.616 38.649 1.00 62.69 257 ILE A N 1
ATOM 2133 C CA . ILE A 1 257 ? 0.393 5.586 39.567 1.00 62.69 257 ILE A CA 1
ATOM 2134 C C . ILE A 1 257 ? 1.386 5.379 40.713 1.00 62.69 257 ILE A C 1
ATOM 2136 O O . ILE A 1 257 ? 2.602 5.485 40.540 1.00 62.69 257 ILE A O 1
ATOM 2140 N N . ASN A 1 258 ? 0.865 5.096 41.906 1.00 56.22 258 ASN A N 1
ATOM 2141 C CA . ASN A 1 258 ? 1.672 4.794 43.078 1.00 56.22 258 ASN A CA 1
ATOM 2142 C C . ASN A 1 258 ? 2.323 3.405 42.952 1.00 56.22 258 ASN A C 1
ATOM 2144 O O . ASN A 1 258 ? 1.637 2.390 42.846 1.00 56.22 258 ASN A O 1
ATOM 2148 N N . LYS A 1 259 ? 3.656 3.355 43.060 1.00 56.47 259 LYS A N 1
ATOM 2149 C CA . LYS A 1 259 ? 4.475 2.128 43.014 1.00 56.47 259 LYS A CA 1
ATOM 2150 C C . LYS A 1 259 ? 4.030 1.035 44.000 1.00 56.47 259 LYS A C 1
ATOM 2152 O O . LYS A 1 259 ? 4.344 -0.132 43.794 1.00 56.47 259 LYS A O 1
ATOM 2157 N N . ASN A 1 260 ? 3.318 1.405 45.065 1.00 53.59 260 ASN A N 1
ATOM 2158 C CA . ASN A 1 260 ? 2.985 0.504 46.166 1.00 53.59 260 ASN A CA 1
ATOM 2159 C C . ASN A 1 260 ? 1.568 -0.101 46.099 1.00 53.59 260 ASN A C 1
ATOM 2161 O O . ASN A 1 260 ? 1.280 -0.988 46.898 1.00 53.59 260 ASN A O 1
ATOM 2165 N N . ALA A 1 261 ? 0.700 0.351 45.181 1.00 58.47 261 ALA A N 1
ATOM 2166 C CA . ALA A 1 261 ? -0.607 -0.256 44.897 1.00 58.47 261 ALA A CA 1
ATOM 2167 C C . ALA A 1 261 ? -1.199 0.342 43.606 1.00 58.47 261 ALA A C 1
ATOM 2169 O O . ALA A 1 261 ? -1.680 1.469 43.630 1.00 58.47 261 ALA A O 1
ATOM 2170 N N . VAL A 1 262 ? -1.164 -0.403 42.497 1.00 65.94 262 VAL A N 1
ATOM 2171 C CA . VAL A 1 262 ? -1.847 -0.045 41.241 1.00 65.94 262 VAL A CA 1
ATOM 2172 C C . VAL A 1 262 ? -3.234 -0.692 41.252 1.00 65.94 262 VAL A C 1
ATOM 2174 O O . VAL A 1 262 ? -3.331 -1.916 41.360 1.00 65.94 262 VAL A O 1
ATOM 2177 N N . THR A 1 263 ? -4.302 0.096 41.140 1.00 77.31 263 THR A N 1
ATOM 2178 C CA . THR A 1 263 ? -5.682 -0.412 41.013 1.00 77.31 263 THR A CA 1
ATOM 2179 C C . THR A 1 263 ? -6.116 -0.542 39.551 1.00 77.31 263 THR A C 1
ATOM 2181 O O . THR A 1 263 ? -5.604 0.153 38.671 1.00 77.31 263 THR A O 1
ATOM 2184 N N . GLU A 1 264 ? -7.084 -1.420 39.267 1.00 79.38 264 GLU A N 1
ATOM 2185 C CA . GLU A 1 264 ? -7.662 -1.547 37.922 1.00 79.38 264 GLU A CA 1
ATOM 2186 C C . GLU A 1 264 ? -8.287 -0.218 37.467 1.00 79.38 264 GLU A C 1
ATOM 2188 O O . GLU A 1 264 ? -8.151 0.165 36.306 1.00 79.38 264 GLU A O 1
ATOM 2193 N N . GLU A 1 265 ? -8.923 0.518 38.380 1.00 83.31 265 GLU A N 1
ATOM 2194 C CA . GLU A 1 265 ? -9.501 1.838 38.129 1.00 83.31 265 GLU A CA 1
ATOM 2195 C C . GLU A 1 265 ? -8.453 2.867 37.683 1.00 83.31 265 GLU A C 1
ATOM 2197 O O . GLU A 1 265 ? -8.686 3.583 36.707 1.00 83.31 265 GLU A O 1
ATOM 2202 N N . GLU A 1 266 ? -7.288 2.918 38.335 1.00 79.62 266 GLU A N 1
ATOM 2203 C CA . GLU A 1 266 ? -6.189 3.812 37.939 1.00 79.62 266 GLU A CA 1
ATOM 2204 C C . GLU A 1 266 ? -5.643 3.460 36.549 1.00 79.62 266 GLU A C 1
ATOM 2206 O O . GLU A 1 266 ? -5.395 4.353 35.733 1.00 79.62 266 GLU A O 1
ATOM 2211 N N . ILE A 1 267 ? -5.512 2.164 36.232 1.00 78.50 267 ILE A N 1
ATOM 2212 C CA . ILE A 1 267 ? -5.099 1.722 34.892 1.00 78.50 267 ILE A CA 1
ATOM 2213 C C . ILE A 1 267 ? -6.166 2.106 33.856 1.00 78.50 267 ILE A C 1
ATOM 2215 O O . ILE A 1 267 ? -5.820 2.628 32.793 1.00 78.50 267 ILE A O 1
ATOM 2219 N N . LYS A 1 268 ? -7.462 1.899 34.144 1.00 84.12 268 LYS A N 1
ATOM 2220 C CA . LYS A 1 268 ? -8.562 2.307 33.246 1.00 84.12 268 LYS A CA 1
ATOM 2221 C C . LYS A 1 268 ? -8.501 3.792 32.949 1.00 84.12 268 LYS A C 1
ATOM 2223 O O . LYS A 1 268 ? -8.558 4.168 31.781 1.00 84.12 268 LYS A O 1
ATOM 2228 N N . GLU A 1 269 ? -8.362 4.622 33.975 1.00 85.38 269 GLU A N 1
ATOM 2229 C CA . GLU A 1 269 ? -8.311 6.072 33.815 1.00 85.38 269 GLU A CA 1
ATOM 2230 C C . GLU A 1 269 ? -7.089 6.503 32.990 1.00 85.38 269 GLU A C 1
ATOM 2232 O O . GLU A 1 269 ? -7.205 7.317 32.071 1.00 85.38 269 GLU A O 1
ATOM 2237 N N . TYR A 1 270 ? -5.922 5.896 33.222 1.00 80.56 270 TYR A N 1
ATOM 2238 C CA . TYR A 1 270 ? -4.738 6.132 32.394 1.00 80.56 270 TYR A CA 1
ATOM 2239 C C . TYR A 1 270 ? -4.979 5.784 30.917 1.00 80.56 270 TYR A C 1
ATOM 2241 O O . TYR A 1 270 ? -4.685 6.588 30.025 1.00 80.56 270 TYR A O 1
ATOM 2249 N N . VAL A 1 271 ? -5.540 4.602 30.644 1.00 82.25 271 VAL A N 1
ATOM 2250 C CA . VAL A 1 271 ? -5.837 4.146 29.279 1.00 82.25 271 VAL A CA 1
ATOM 2251 C C . VAL A 1 271 ? -6.865 5.061 28.612 1.00 82.25 271 VAL A C 1
ATOM 2253 O O . VAL A 1 271 ? -6.654 5.457 27.464 1.00 82.25 271 VAL A O 1
ATOM 2256 N N . LYS A 1 272 ? -7.941 5.452 29.314 1.00 87.38 272 LYS A N 1
ATOM 2257 C CA . LYS A 1 272 ? -8.945 6.404 28.803 1.00 87.38 272 LYS A CA 1
ATOM 2258 C C . LYS A 1 272 ? -8.280 7.699 28.343 1.00 87.38 272 LYS A C 1
ATOM 2260 O O . LYS A 1 272 ? -8.466 8.105 27.194 1.00 87.38 272 LYS A O 1
ATOM 2265 N N . ASN A 1 273 ? -7.439 8.288 29.191 1.00 84.56 273 ASN A N 1
ATOM 2266 C CA . ASN A 1 273 ? -6.713 9.518 28.878 1.00 84.56 273 ASN A CA 1
ATOM 2267 C C . ASN A 1 273 ? -5.785 9.360 27.657 1.00 84.56 273 ASN A C 1
ATOM 2269 O O . ASN A 1 273 ? -5.716 10.254 26.809 1.00 84.56 273 ASN A O 1
ATOM 2273 N N . LYS A 1 274 ? -5.105 8.213 27.505 1.00 82.12 274 LYS A N 1
ATOM 2274 C CA . LYS A 1 274 ? -4.290 7.923 26.309 1.00 82.12 274 LYS A CA 1
ATOM 2275 C C . LYS A 1 274 ? -5.143 7.806 25.044 1.00 82.12 274 LYS A C 1
ATOM 2277 O O . LYS A 1 274 ? -4.806 8.433 24.042 1.00 82.12 274 LYS A O 1
ATOM 2282 N N . ILE A 1 275 ? -6.255 7.067 25.089 1.00 84.56 275 ILE A N 1
ATOM 2283 C CA . ILE A 1 275 ? -7.162 6.896 23.940 1.00 84.56 275 ILE A CA 1
ATOM 2284 C C . ILE A 1 275 ? -7.716 8.243 23.476 1.00 84.56 275 ILE A C 1
ATOM 2286 O O . ILE A 1 275 ? -7.729 8.523 22.278 1.00 84.56 275 ILE A O 1
ATOM 2290 N N . GLN A 1 276 ? -8.112 9.104 24.414 1.00 87.69 276 GLN A N 1
ATOM 2291 C CA . GLN A 1 276 ? -8.591 10.456 24.116 1.00 87.69 276 GLN A CA 1
ATOM 2292 C C . GLN A 1 276 ? -7.515 11.348 23.472 1.00 87.69 276 GLN A C 1
ATOM 2294 O O . GLN A 1 276 ? -7.824 12.297 22.747 1.00 87.69 276 GLN A O 1
ATOM 2299 N N . GLY A 1 277 ? -6.240 11.036 23.709 1.00 83.88 277 GLY A N 1
ATOM 2300 C CA . GLY A 1 277 ? -5.102 11.660 23.045 1.00 83.88 277 GLY A CA 1
ATOM 2301 C C . GLY A 1 277 ? -4.922 11.242 21.584 1.00 83.88 277 GLY A C 1
ATOM 2302 O O . GLY A 1 277 ? -4.342 12.007 20.817 1.00 83.88 277 GLY A O 1
ATOM 2303 N N . TYR A 1 278 ? -5.423 10.074 21.177 1.00 85.38 278 TYR A N 1
ATOM 2304 C CA . TYR A 1 278 ? -5.171 9.532 19.845 1.00 85.38 278 TYR A CA 1
ATOM 2305 C C . TYR A 1 278 ? -5.946 10.228 18.732 1.00 85.38 278 TYR A C 1
ATOM 2307 O O . TYR A 1 278 ? -7.085 10.673 18.897 1.00 85.38 278 TYR A O 1
ATOM 2315 N N . TYR A 1 279 ? -5.313 10.252 17.554 1.00 87.31 279 TYR A N 1
ATOM 2316 C CA . TYR A 1 279 ? -5.834 10.907 16.359 1.00 87.31 279 TYR A CA 1
ATOM 2317 C C . TYR A 1 279 ? -7.250 10.444 16.008 1.00 87.31 279 TYR A C 1
ATOM 2319 O O . TYR A 1 279 ? -8.125 11.280 15.808 1.00 87.31 279 TYR A O 1
ATOM 2327 N N . PHE A 1 280 ? -7.508 9.131 16.030 1.00 90.06 280 PHE A N 1
ATOM 2328 C CA . PHE A 1 280 ? -8.838 8.578 15.769 1.00 90.06 280 PHE A CA 1
ATOM 2329 C C . PHE A 1 280 ? -9.919 9.162 16.682 1.00 90.06 280 PHE A C 1
ATOM 2331 O O . PHE A 1 280 ? -10.933 9.652 16.188 1.00 90.06 280 PHE A O 1
ATOM 2338 N N . TYR A 1 281 ? -9.703 9.152 18.002 1.00 89.44 281 TYR A N 1
ATOM 2339 C CA . TYR A 1 281 ? -10.701 9.636 18.958 1.00 89.44 281 TYR A CA 1
ATOM 2340 C C . TYR A 1 281 ? -10.974 11.129 18.765 1.00 89.44 281 TYR A C 1
ATOM 2342 O O . TYR A 1 281 ? -12.123 11.573 18.765 1.00 89.44 281 TYR A O 1
ATOM 2350 N N . ARG A 1 282 ? -9.919 11.919 18.574 1.00 87.94 282 ARG A N 1
ATOM 2351 C CA . ARG A 1 282 ? -10.044 13.363 18.383 1.00 87.94 282 ARG A CA 1
ATOM 2352 C C . ARG A 1 282 ? -10.727 13.721 17.061 1.00 87.94 282 ARG A C 1
ATOM 2354 O O . ARG A 1 282 ? -11.638 14.549 17.065 1.00 87.94 282 ARG A O 1
ATOM 2361 N N . LEU A 1 283 ? -10.365 13.049 15.966 1.00 87.25 283 LEU A N 1
ATOM 2362 C CA . LEU A 1 283 ? -11.013 13.210 14.663 1.00 87.25 283 LEU A CA 1
ATOM 2363 C C . LEU A 1 283 ? -12.492 12.805 14.729 1.00 87.25 283 LEU A C 1
ATOM 2365 O O . LEU A 1 283 ? -13.359 13.495 14.190 1.00 87.25 283 LEU A O 1
ATOM 2369 N N . ALA A 1 284 ? -12.803 11.718 15.442 1.00 87.94 284 ALA A N 1
ATOM 2370 C CA . ALA A 1 284 ? -14.175 11.271 15.639 1.00 87.94 284 ALA A CA 1
ATOM 2371 C C . ALA A 1 284 ? -15.044 12.309 16.368 1.00 87.94 284 ALA A C 1
ATOM 2373 O O . ALA A 1 284 ? -16.227 12.457 16.056 1.00 87.94 284 ALA A O 1
ATOM 2374 N N . ASN A 1 285 ? -14.438 13.070 17.282 1.00 85.69 285 ASN A N 1
ATOM 2375 C CA . ASN A 1 285 ? -15.085 14.125 18.058 1.00 85.69 285 ASN A CA 1
ATOM 2376 C C . ASN A 1 285 ? -14.955 15.532 17.439 1.00 85.69 285 ASN A C 1
ATOM 2378 O O . ASN A 1 285 ? -15.357 16.508 18.067 1.00 85.69 285 ASN A O 1
ATOM 2382 N N . GLY A 1 286 ? -14.452 15.650 16.204 1.00 81.62 286 GLY A N 1
ATOM 2383 C CA . GLY A 1 286 ? -14.451 16.908 15.449 1.00 81.62 286 GLY A CA 1
ATOM 2384 C C . GLY A 1 286 ? -13.348 17.901 15.823 1.00 81.62 286 GLY A C 1
ATOM 2385 O O . GLY A 1 286 ? -13.493 19.089 15.548 1.00 81.62 286 GLY A O 1
ATOM 2386 N N . ALA A 1 287 ? -12.251 17.451 16.438 1.00 77.62 287 ALA A N 1
ATOM 2387 C CA . ALA A 1 287 ? -11.108 18.325 16.687 1.00 77.62 287 ALA A CA 1
ATOM 2388 C C . ALA A 1 287 ? -10.376 18.692 15.366 1.00 77.62 287 ALA A C 1
ATOM 2390 O O . ALA A 1 287 ? -10.222 17.831 14.491 1.00 77.62 287 ALA A O 1
ATOM 2391 N N . PRO A 1 288 ? -9.918 19.949 15.199 1.00 61.94 288 PRO A N 1
ATOM 2392 C CA . PRO A 1 288 ? -9.231 20.404 13.986 1.00 61.94 288 PRO A CA 1
ATOM 2393 C C . PRO A 1 288 ? -7.846 19.758 13.796 1.00 61.94 288 PRO A C 1
ATOM 2395 O O . PRO A 1 288 ? -7.187 19.381 14.765 1.00 61.94 288 PRO A O 1
ATOM 2398 N N . GLU A 1 289 ? -7.397 19.661 12.534 1.00 58.00 289 GLU A N 1
ATOM 2399 C CA . GLU A 1 289 ? -6.154 18.978 12.113 1.00 58.00 289 GLU A CA 1
ATOM 2400 C C . GLU A 1 289 ? -4.840 19.510 12.694 1.00 58.00 289 GLU A C 1
ATOM 2402 O O . GLU A 1 289 ? -3.839 18.794 12.736 1.00 58.00 289 GLU A O 1
ATOM 2407 N N . GLU A 1 290 ? -4.839 20.733 13.205 1.00 52.78 290 GLU A N 1
ATOM 2408 C CA . GLU A 1 290 ? -3.623 21.463 13.570 1.00 52.78 290 GLU A CA 1
ATOM 2409 C C . GLU A 1 290 ? -3.079 21.110 14.972 1.00 52.78 290 GLU A C 1
ATOM 2411 O O . GLU A 1 290 ? -2.007 21.568 15.363 1.00 52.78 290 GLU A O 1
ATOM 2416 N N . HIS A 1 291 ? -3.781 20.266 15.739 1.00 46.44 291 HIS A N 1
ATOM 2417 C CA . HIS A 1 291 ? -3.418 19.902 17.121 1.00 46.44 291 HIS A CA 1
ATOM 2418 C C . HIS A 1 291 ? -2.949 18.452 17.300 1.00 46.44 291 HIS A C 1
ATOM 2420 O O . HIS A 1 291 ? -2.962 17.916 18.416 1.00 46.44 291 HIS A O 1
ATOM 2426 N N . TYR A 1 292 ? -2.540 17.807 16.211 1.00 52.06 292 TYR A N 1
ATOM 2427 C CA . TYR A 1 292 ? -2.133 16.407 16.207 1.00 52.06 292 TYR A CA 1
ATOM 2428 C C . TYR A 1 292 ? -0.607 16.294 16.236 1.00 52.06 292 TYR A C 1
ATOM 2430 O O . TYR A 1 292 ? 0.046 16.476 15.212 1.00 52.06 292 TYR A O 1
ATOM 2438 N N . LYS A 1 293 ? -0.061 16.052 17.435 1.00 43.38 293 LYS A N 1
ATOM 2439 C CA . LYS A 1 293 ? 1.308 15.552 17.616 1.00 43.38 293 LYS A CA 1
ATOM 2440 C C . LYS A 1 293 ? 1.338 14.047 17.406 1.00 43.38 293 LYS A C 1
ATOM 2442 O O . LYS A 1 293 ? 0.369 13.395 17.857 1.00 43.38 293 LYS A O 1
#

pLDDT: mean 84.65, std 15.85, range [43.38, 98.75]